Protein AF-A0A2M7KM13-F1 (afdb_monomer)

Foldseek 3Di:
DDDDPDPCPVVVVLLVCQLVQHEDEDQDLDQAPQQADPVRHGPLCCVVNPFQKAPNDPDHDPQQPVPNPAHKDQADPPPFFKKKAFDCVLQPPWDRMFTQDPDDRNTDIARDCSSADPPKDKDAGIWMATPVRDTHHGQWMKIAQCDDPVHSGIYIHHGNCNCVRGPVVSRVVRSVVSSCVSVDPPD

Mean predicted aligned error: 5.36 Å

Solvent-accessible surface area (backbone atoms only — not comparable to full-atom values): 10522 Å² total; per-residue (Å²): 138,89,83,80,92,48,92,66,47,68,60,52,50,50,43,48,43,19,46,75,49,32,75,50,73,44,78,33,95,53,75,56,64,52,30,55,47,100,85,68,47,84,62,56,43,34,57,72,67,50,46,36,52,32,62,73,54,96,58,84,67,85,73,59,51,92,84,60,79,51,64,35,40,78,58,72,65,87,92,61,58,46,34,34,46,34,43,41,87,68,30,52,83,33,62,54,59,36,64,57,73,92,66,81,87,52,49,42,45,20,31,41,67,80,62,52,56,92,74,36,49,73,46,76,41,21,37,34,25,34,87,88,64,52,62,49,31,17,45,22,32,37,38,37,25,67,68,39,74,34,37,50,11,29,38,37,47,36,35,46,58,48,35,71,57,42,38,52,67,39,33,50,51,22,50,51,53,41,49,53,70,71,69,53,79,85,125

Radius of gyration: 16.35 Å; Cα contacts (8 Å, |Δi|>4): 358; chains: 1; bounding box: 46×40×36 Å

Sequence (187 aa):
VRSLKADGDVERALVRYLGEGGLLMTIPFQPYPFYYDETGQPNLAAGRLGFPIAGSGAGQRDDLPEGANVRGWEQPPAGAELTFHVDTQALPGVPATAPFPAAGDQRWRPATQALVAKGDVYLPLARLTDAAGKWYGDGIAYVEHKTSAPKNGKNLYVWMRMPEVLGAEEALFALFQFAAGKVGFAR

Structure (mmCIF, N/CA/C/O backbone):
data_AF-A0A2M7KM13-F1
#
_entry.id   AF-A0A2M7KM13-F1
#
loop_
_atom_site.group_PDB
_atom_site.id
_atom_site.type_symbol
_atom_site.label_atom_id
_atom_site.label_alt_id
_atom_site.label_comp_id
_atom_site.label_asym_id
_atom_site.label_entity_id
_atom_site.label_seq_id
_atom_site.pdbx_PDB_ins_code
_atom_site.Cartn_x
_atom_site.Cartn_y
_atom_site.Cartn_z
_atom_site.occupancy
_atom_site.B_i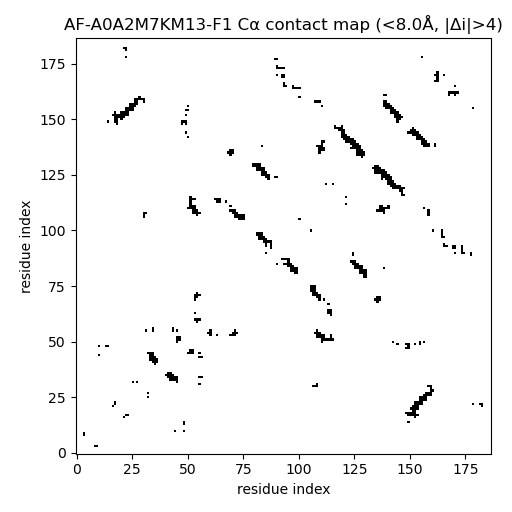so_or_equiv
_atom_site.auth_seq_id
_atom_site.auth_comp_id
_atom_site.auth_asym_id
_atom_site.auth_atom_id
_atom_site.pdbx_PDB_model_num
ATOM 1 N N . VAL A 1 1 ? 24.478 11.053 -3.957 1.00 34.19 1 VAL A N 1
ATOM 2 C CA . VAL A 1 1 ? 24.733 10.499 -5.308 1.00 34.19 1 VAL A CA 1
ATOM 3 C C . VAL A 1 1 ? 23.563 10.895 -6.191 1.00 34.19 1 VAL A C 1
ATOM 5 O O . VAL A 1 1 ? 22.458 10.451 -5.923 1.00 34.19 1 VAL A O 1
ATOM 8 N N . ARG A 1 2 ? 23.767 11.804 -7.153 1.00 35.16 2 ARG A N 1
ATOM 9 C CA . ARG A 1 2 ? 22.753 12.181 -8.151 1.00 35.16 2 ARG A CA 1
ATOM 10 C C . ARG A 1 2 ? 23.125 11.420 -9.418 1.00 35.16 2 ARG A C 1
ATOM 12 O O . ARG A 1 2 ? 24.172 11.700 -9.990 1.00 35.16 2 ARG A O 1
ATOM 19 N N . SER A 1 3 ? 22.351 10.414 -9.800 1.00 46.34 3 SER A N 1
ATOM 20 C CA . SER A 1 3 ? 22.574 9.699 -11.056 1.00 46.34 3 SER A CA 1
ATOM 21 C C . SER A 1 3 ? 21.267 9.661 -11.829 1.00 46.34 3 SER A C 1
ATOM 23 O O . SER A 1 3 ? 20.474 8.747 -11.644 1.00 46.34 3 SER A O 1
ATOM 25 N N . LEU A 1 4 ? 21.064 10.687 -12.653 1.00 65.12 4 LEU A N 1
ATOM 26 C CA . LEU A 1 4 ? 20.201 10.621 -13.824 1.00 65.12 4 LEU A CA 1
ATOM 27 C C . LEU A 1 4 ? 21.162 10.645 -15.014 1.00 65.12 4 LEU A C 1
ATOM 29 O O . LEU A 1 4 ? 21.826 11.650 -15.261 1.00 65.12 4 LEU A O 1
ATOM 33 N N . LYS A 1 5 ? 21.349 9.496 -15.659 1.00 74.94 5 LYS A N 1
ATOM 34 C CA . LYS A 1 5 ? 22.145 9.356 -16.884 1.00 74.94 5 LYS A CA 1
ATOM 35 C C . LYS A 1 5 ? 21.332 9.759 -18.114 1.00 74.94 5 LYS A C 1
ATOM 37 O O . LYS A 1 5 ? 21.923 10.198 -19.094 1.00 74.94 5 LYS A O 1
ATOM 42 N N . ALA A 1 6 ? 20.012 9.576 -18.064 1.00 81.06 6 ALA A N 1
ATOM 43 C CA . ALA A 1 6 ? 19.049 9.974 -19.088 1.00 81.06 6 ALA A CA 1
ATOM 44 C C . ALA A 1 6 ? 17.624 9.908 -18.522 1.00 81.06 6 ALA A C 1
ATOM 46 O O . ALA A 1 6 ? 17.374 9.135 -17.596 1.00 81.06 6 ALA A O 1
ATOM 47 N N . ASP A 1 7 ? 16.684 10.619 -19.138 1.00 79.19 7 ASP A N 1
ATOM 48 C CA . ASP A 1 7 ? 15.271 10.599 -18.752 1.00 79.19 7 ASP A CA 1
ATOM 49 C C . ASP A 1 7 ? 14.725 9.160 -18.649 1.00 79.19 7 ASP A C 1
ATOM 51 O O . ASP A 1 7 ? 15.007 8.275 -19.477 1.00 79.19 7 ASP A O 1
ATOM 55 N N . GLY A 1 8 ? 13.972 8.902 -17.577 1.00 79.81 8 GLY A N 1
ATOM 56 C CA . GLY A 1 8 ? 13.360 7.603 -17.278 1.00 79.81 8 GLY A CA 1
ATOM 57 C C . GLY A 1 8 ? 14.331 6.480 -16.882 1.00 79.81 8 GLY A C 1
ATOM 58 O O . GLY A 1 8 ? 13.929 5.316 -16.850 1.00 79.81 8 GLY A O 1
ATOM 59 N N . ASP A 1 9 ? 15.607 6.763 -16.605 1.00 85.81 9 ASP A N 1
ATOM 60 C CA . ASP A 1 9 ? 16.578 5.728 -16.230 1.00 85.81 9 ASP A CA 1
ATOM 61 C C . ASP A 1 9 ? 16.289 5.069 -14.876 1.00 85.81 9 ASP A C 1
ATOM 63 O O . ASP A 1 9 ? 16.458 3.855 -14.756 1.00 85.81 9 ASP A O 1
ATOM 67 N N . VAL A 1 10 ? 15.787 5.826 -13.898 1.00 87.88 10 VAL A N 1
ATOM 68 C CA . VAL A 1 10 ? 15.340 5.309 -12.598 1.00 87.88 10 VAL A CA 1
ATOM 69 C C . VAL A 1 10 ? 14.210 4.302 -12.783 1.00 87.88 10 VAL A C 1
ATOM 71 O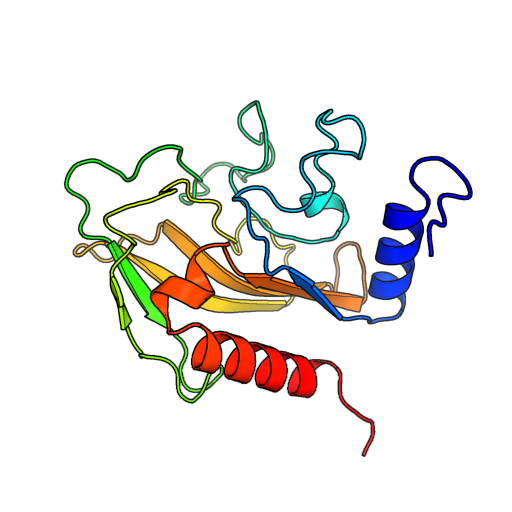 O . VAL A 1 10 ? 14.279 3.199 -12.246 1.00 87.88 10 VAL A O 1
ATOM 74 N N . GLU A 1 11 ? 13.197 4.639 -13.583 1.00 88.06 11 GLU A N 1
ATOM 75 C CA . GLU A 1 11 ? 12.080 3.731 -13.848 1.00 88.06 11 GLU A CA 1
ATOM 76 C C . GLU A 1 11 ? 12.568 2.451 -14.537 1.00 88.06 11 GLU A C 1
ATOM 78 O O . GLU A 1 11 ? 12.258 1.352 -14.077 1.00 88.06 11 GLU A O 1
ATOM 83 N N . ARG A 1 12 ? 13.413 2.567 -15.572 1.00 90.06 12 ARG A N 1
ATOM 84 C CA . ARG A 1 12 ? 14.011 1.398 -16.244 1.00 90.06 12 ARG A CA 1
ATOM 85 C C . ARG A 1 12 ? 14.826 0.529 -15.285 1.00 90.06 12 ARG A C 1
ATOM 87 O O . ARG A 1 12 ? 14.751 -0.697 -15.363 1.00 90.06 12 ARG A O 1
ATOM 94 N N . ALA A 1 13 ? 15.598 1.141 -14.389 1.00 93.19 13 ALA A N 1
ATOM 95 C CA . ALA A 1 13 ? 16.385 0.421 -13.394 1.00 93.19 13 ALA A CA 1
ATOM 96 C C . ALA A 1 13 ? 15.490 -0.333 -12.400 1.00 93.19 13 ALA A C 1
ATOM 98 O O . ALA A 1 13 ? 15.755 -1.498 -12.111 1.00 93.19 13 ALA A O 1
ATOM 99 N N . LEU A 1 14 ? 14.406 0.292 -11.930 1.00 94.44 14 LEU A N 1
ATOM 100 C CA . LEU A 1 14 ? 13.435 -0.345 -11.039 1.00 94.44 14 LEU A CA 1
ATOM 101 C C . LEU A 1 14 ? 12.685 -1.489 -11.730 1.00 94.44 14 LEU A C 1
ATOM 103 O O . LEU A 1 14 ? 12.566 -2.565 -11.151 1.00 94.44 14 LEU A O 1
ATOM 107 N N . VAL A 1 15 ? 12.241 -1.302 -12.978 1.00 92.94 15 VAL A N 1
ATOM 108 C CA . VAL A 1 15 ? 11.601 -2.367 -13.770 1.00 92.94 15 VAL A CA 1
ATOM 109 C C . VAL A 1 15 ? 12.548 -3.553 -13.947 1.00 92.94 15 VAL A C 1
ATOM 111 O O . VAL A 1 15 ? 12.128 -4.697 -13.783 1.00 92.94 15 VAL A O 1
ATOM 114 N N . ARG A 1 16 ? 13.835 -3.304 -14.224 1.00 94.44 16 ARG A N 1
ATOM 115 C CA . ARG A 1 16 ? 14.844 -4.366 -14.310 1.00 94.44 16 ARG A CA 1
ATOM 116 C C . ARG A 1 16 ? 15.045 -5.077 -12.970 1.00 94.44 16 ARG A C 1
ATOM 118 O O . ARG A 1 16 ? 15.015 -6.301 -12.941 1.00 94.44 16 ARG A O 1
ATOM 125 N N . TYR A 1 17 ? 15.215 -4.329 -11.880 1.00 96.44 17 TYR A N 1
ATOM 126 C CA . TYR A 1 17 ? 15.359 -4.885 -10.531 1.00 96.44 17 TYR A CA 1
ATOM 127 C C . TYR A 1 17 ? 14.173 -5.789 -10.157 1.00 96.44 17 TYR A C 1
ATOM 129 O O . TYR A 1 17 ? 14.363 -6.894 -9.654 1.00 96.44 17 TYR A O 1
ATOM 137 N N . LEU A 1 18 ? 12.948 -5.358 -10.469 1.00 96.06 18 LEU A N 1
ATOM 138 C CA . LEU A 1 18 ? 11.739 -6.159 -10.279 1.00 96.06 18 LEU A CA 1
ATOM 139 C C . LEU A 1 18 ? 11.728 -7.392 -11.198 1.00 96.06 18 LEU A C 1
ATOM 141 O O . LEU A 1 18 ? 11.446 -8.493 -10.734 1.00 96.06 18 LEU A O 1
ATOM 145 N N . GLY A 1 19 ? 12.113 -7.238 -12.468 1.00 94.06 19 GLY A N 1
ATOM 146 C CA . GLY A 1 19 ? 12.237 -8.335 -13.435 1.00 94.06 19 GLY A CA 1
ATOM 147 C C . GLY A 1 19 ? 13.205 -9.448 -13.007 1.00 94.06 19 GLY A C 1
ATOM 148 O O . GLY A 1 19 ? 12.979 -10.625 -13.296 1.00 94.06 19 GLY A O 1
ATOM 149 N N . GLU A 1 20 ? 14.257 -9.081 -12.272 1.00 94.94 20 GLU A N 1
ATOM 150 C CA . GLU A 1 20 ? 15.246 -9.992 -11.675 1.00 94.94 20 GLU A CA 1
ATOM 151 C C . GLU A 1 20 ? 14.760 -10.622 -10.348 1.00 94.94 20 GLU A C 1
ATOM 153 O O . GLU A 1 20 ? 15.489 -11.372 -9.703 1.00 94.94 20 GLU A O 1
ATOM 158 N N . GLY A 1 21 ? 13.508 -10.373 -9.949 1.00 95.12 21 GLY A N 1
ATOM 159 C CA . GLY A 1 21 ? 12.885 -10.961 -8.763 1.00 95.12 21 GLY A CA 1
ATOM 160 C C . GLY A 1 21 ? 12.931 -10.084 -7.512 1.00 95.12 21 GLY A C 1
ATOM 161 O O . GLY A 1 21 ? 12.535 -10.556 -6.438 1.00 95.12 21 GLY A O 1
ATOM 162 N N . GLY A 1 22 ? 13.386 -8.835 -7.641 1.00 96.69 22 GLY A N 1
ATOM 163 C CA . GLY A 1 22 ? 13.503 -7.874 -6.551 1.00 96.69 22 GLY A CA 1
ATOM 164 C C . GLY A 1 22 ? 12.174 -7.534 -5.871 1.00 96.69 22 GLY A C 1
ATOM 165 O O . GLY A 1 22 ? 11.090 -7.717 -6.431 1.00 96.69 22 GLY A O 1
ATOM 166 N N . LEU A 1 23 ? 12.277 -7.021 -4.643 1.00 97.56 23 LEU A N 1
ATOM 167 C CA . LEU A 1 23 ? 11.158 -6.486 -3.868 1.00 97.56 23 LEU A CA 1
ATOM 168 C C . LEU A 1 23 ? 11.285 -4.969 -3.755 1.00 97.56 23 LEU A C 1
ATOM 170 O O . LEU A 1 23 ? 12.293 -4.472 -3.249 1.00 97.56 23 LEU A O 1
ATOM 174 N N . LEU A 1 24 ? 10.262 -4.243 -4.207 1.00 97.12 24 LEU A N 1
ATOM 175 C CA . LEU A 1 24 ? 10.144 -2.798 -4.040 1.00 97.12 24 LEU A CA 1
ATOM 176 C C . LEU A 1 24 ? 9.068 -2.474 -3.000 1.00 97.12 24 LEU A C 1
ATOM 178 O O . LEU A 1 24 ? 7.894 -2.799 -3.174 1.00 97.12 24 LEU A O 1
ATOM 182 N N . MET A 1 25 ? 9.470 -1.812 -1.919 1.00 96.75 25 MET A N 1
ATOM 183 C CA . MET A 1 25 ? 8.563 -1.357 -0.869 1.00 96.75 25 MET A CA 1
ATOM 184 C C . MET A 1 25 ? 8.325 0.149 -0.988 1.00 96.75 25 MET A C 1
ATOM 186 O O . MET A 1 25 ? 9.270 0.909 -1.192 1.00 96.75 25 MET A O 1
ATOM 190 N N . THR A 1 26 ? 7.077 0.588 -0.822 1.00 94.75 26 THR A N 1
ATOM 191 C CA . THR A 1 26 ? 6.723 2.014 -0.797 1.00 94.75 26 THR A CA 1
ATOM 192 C C . THR A 1 26 ? 6.136 2.382 0.545 1.00 94.75 26 THR A C 1
ATOM 194 O O . THR A 1 26 ? 5.042 1.929 0.867 1.00 94.75 26 THR A O 1
ATOM 197 N N . ILE A 1 27 ? 6.827 3.253 1.273 1.00 93.62 27 ILE A N 1
ATOM 198 C CA . ILE A 1 27 ? 6.329 3.896 2.491 1.00 93.62 27 ILE A CA 1
ATOM 199 C C . ILE A 1 27 ? 6.408 5.404 2.236 1.00 93.62 27 ILE A C 1
ATOM 201 O O . ILE A 1 27 ? 7.412 6.040 2.562 1.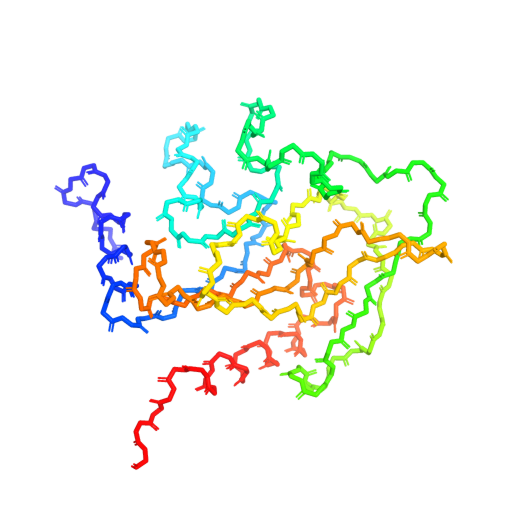00 93.62 27 ILE A O 1
ATOM 205 N N . PRO A 1 28 ? 5.438 5.971 1.504 1.00 86.81 28 PRO A N 1
ATOM 206 C CA . PRO A 1 28 ? 5.516 7.349 1.069 1.00 86.81 28 PRO A CA 1
ATOM 207 C C . PRO A 1 28 ? 5.117 8.293 2.206 1.00 86.81 28 PRO A C 1
ATOM 209 O O . PRO A 1 28 ? 4.272 7.969 3.031 1.00 86.81 28 PRO A O 1
ATOM 212 N N . PHE A 1 29 ? 5.683 9.497 2.209 1.00 82.62 29 PHE A N 1
ATOM 213 C CA . PHE A 1 29 ? 5.252 10.575 3.108 1.00 82.62 29 PHE A CA 1
ATOM 214 C C . PHE A 1 29 ? 3.994 11.306 2.596 1.00 82.62 29 PHE A C 1
ATOM 216 O O . PHE A 1 29 ? 3.292 11.965 3.354 1.00 82.62 29 PHE A O 1
ATOM 223 N N . GLN A 1 30 ? 3.706 11.194 1.298 1.00 86.00 30 GLN A N 1
ATOM 224 C CA . GLN A 1 30 ? 2.580 11.840 0.620 1.00 86.00 30 GLN A CA 1
ATOM 225 C C . GLN A 1 30 ? 1.671 10.796 -0.049 1.00 86.00 30 GLN A C 1
ATOM 227 O O . GLN A 1 30 ? 2.116 9.676 -0.308 1.00 86.00 30 GLN A O 1
ATOM 232 N N . PRO A 1 31 ? 0.406 11.129 -0.372 1.00 78.81 31 PRO A N 1
ATOM 233 C CA . PRO A 1 31 ? -0.591 10.103 -0.696 1.00 78.81 31 PRO A CA 1
ATOM 234 C C . PRO A 1 31 ? -0.363 9.405 -2.034 1.00 78.81 31 PRO A C 1
ATOM 236 O O . PRO A 1 31 ? -0.910 8.330 -2.263 1.00 78.81 31 PRO A O 1
ATOM 239 N N . TYR A 1 32 ? 0.435 10.000 -2.915 1.00 82.81 32 TYR A N 1
ATOM 240 C CA . TYR A 1 32 ? 0.613 9.548 -4.285 1.00 82.81 32 TYR A CA 1
ATOM 241 C C . TYR A 1 32 ? 2.058 9.092 -4.546 1.00 82.81 32 TYR A C 1
ATOM 243 O O . TYR A 1 32 ? 2.864 9.874 -5.062 1.00 82.81 32 TYR A O 1
ATOM 251 N N . PRO A 1 33 ? 2.426 7.842 -4.211 1.00 85.19 33 PRO A N 1
ATOM 252 C CA . PRO A 1 33 ? 3.747 7.330 -4.556 1.00 85.19 33 PRO A CA 1
ATOM 253 C C . PRO A 1 33 ? 3.924 7.308 -6.080 1.00 85.19 33 PRO A C 1
ATOM 255 O O . PRO A 1 33 ? 3.028 6.885 -6.811 1.00 85.19 33 PRO A O 1
ATOM 258 N N . PHE A 1 34 ? 5.089 7.758 -6.552 1.00 87.44 34 PHE A N 1
ATOM 259 C CA . PHE A 1 34 ? 5.470 7.774 -7.973 1.00 87.44 34 PHE A CA 1
ATOM 260 C C . PHE A 1 34 ? 4.536 8.563 -8.907 1.00 87.44 34 PHE A C 1
ATOM 262 O O . PHE A 1 34 ? 4.446 8.265 -10.101 1.00 87.44 34 PHE A O 1
ATOM 269 N N . TYR A 1 35 ? 3.818 9.554 -8.378 1.00 84.06 35 TYR A N 1
ATOM 270 C CA . TYR A 1 35 ? 2.916 10.367 -9.189 1.00 84.06 35 TYR A CA 1
ATOM 271 C C . TYR A 1 35 ? 3.613 11.534 -9.868 1.00 84.06 35 TYR A C 1
ATOM 273 O O . TYR A 1 35 ? 3.314 11.776 -11.028 1.00 84.06 35 TYR A O 1
ATOM 281 N N . TYR A 1 36 ? 4.530 12.217 -9.184 1.00 81.94 36 TYR A N 1
ATOM 282 C CA . TYR A 1 36 ? 5.258 13.362 -9.730 1.00 81.94 36 TYR A CA 1
ATOM 283 C C . TYR A 1 36 ? 6.682 12.975 -10.134 1.00 81.94 36 TYR A C 1
ATOM 285 O O . TYR A 1 36 ? 7.316 12.161 -9.456 1.00 81.94 36 TYR A O 1
ATOM 293 N N . ASP A 1 37 ? 7.173 13.564 -11.221 1.00 82.56 37 ASP A N 1
ATOM 294 C CA . ASP A 1 37 ? 8.597 13.604 -11.545 1.00 82.56 37 ASP A CA 1
ATOM 295 C C . ASP A 1 37 ? 9.332 14.695 -10.740 1.00 82.56 37 ASP A C 1
ATOM 297 O O . ASP A 1 37 ? 8.753 15.383 -9.893 1.00 82.56 37 ASP A O 1
ATOM 301 N N . GLU A 1 38 ? 10.630 14.858 -10.985 1.00 80.44 38 GLU A N 1
ATOM 302 C CA . GLU A 1 38 ? 11.467 15.849 -10.310 1.00 80.44 38 GLU A CA 1
ATOM 303 C C . GLU A 1 38 ? 11.105 17.308 -10.627 1.00 80.44 38 GLU A C 1
ATOM 305 O O . GLU A 1 38 ? 11.521 18.209 -9.897 1.00 80.44 38 GLU A O 1
ATOM 310 N N . THR A 1 39 ? 10.339 17.549 -11.693 1.00 82.75 39 THR A N 1
ATOM 311 C CA . THR A 1 39 ? 9.831 18.872 -12.083 1.00 82.75 39 THR A CA 1
ATOM 312 C C . THR A 1 39 ? 8.440 19.155 -11.510 1.00 82.75 39 THR A C 1
ATOM 314 O O . THR A 1 39 ? 7.903 20.250 -11.689 1.00 82.75 39 THR A O 1
ATOM 317 N N . GLY A 1 40 ? 7.859 18.190 -10.788 1.00 79.75 40 GLY A N 1
ATOM 318 C CA . GLY A 1 40 ? 6.509 18.275 -10.244 1.00 79.75 40 GLY A CA 1
ATOM 319 C C . GLY A 1 40 ? 5.417 17.972 -11.271 1.00 79.75 40 GLY A C 1
ATOM 320 O O . GLY A 1 40 ? 4.246 18.228 -10.988 1.00 79.75 40 GLY A O 1
ATOM 321 N N . GLN A 1 41 ? 5.762 17.434 -12.446 1.00 81.50 41 GLN A N 1
ATOM 322 C CA . GLN A 1 41 ? 4.782 17.032 -13.454 1.00 81.50 41 GLN A CA 1
ATOM 323 C C . GLN A 1 41 ? 4.279 15.604 -13.199 1.00 81.50 41 GLN A C 1
ATOM 325 O O . GLN A 1 41 ? 5.026 14.766 -12.687 1.00 81.50 41 GLN A O 1
ATOM 330 N N . PRO A 1 42 ? 3.015 15.287 -13.531 1.00 80.44 42 PRO A N 1
ATOM 331 C CA . PRO A 1 42 ? 2.493 13.931 -13.390 1.00 80.44 42 PRO A CA 1
ATOM 332 C C . PRO A 1 42 ? 3.209 12.919 -14.306 1.00 80.44 42 PRO A C 1
ATOM 334 O O . PRO A 1 42 ? 3.221 13.079 -15.521 1.00 80.44 42 PRO A O 1
ATOM 337 N N . ASN A 1 43 ? 3.728 11.832 -13.730 1.00 80.06 43 ASN A N 1
ATOM 338 C CA . ASN A 1 43 ? 4.367 10.704 -14.424 1.00 80.06 43 ASN A CA 1
ATOM 339 C C . ASN A 1 43 ? 3.602 9.369 -14.248 1.00 80.06 43 ASN A C 1
ATOM 341 O O . ASN A 1 43 ? 3.708 8.467 -15.080 1.00 80.06 43 ASN A O 1
ATOM 345 N N . LEU A 1 44 ? 2.791 9.226 -13.189 1.00 80.94 44 LEU A N 1
ATOM 346 C CA . LEU A 1 44 ? 1.908 8.061 -12.968 1.00 80.94 44 LEU A CA 1
ATOM 347 C C . LEU A 1 44 ? 2.632 6.692 -13.008 1.00 80.94 44 LEU A C 1
ATOM 349 O O . LEU A 1 44 ? 2.087 5.701 -13.496 1.00 80.94 44 LEU A O 1
ATOM 353 N N . ALA A 1 45 ? 3.866 6.606 -12.504 1.00 87.12 45 ALA A N 1
ATOM 354 C CA . ALA A 1 45 ? 4.703 5.415 -12.679 1.00 87.12 45 ALA A CA 1
ATOM 355 C C . ALA A 1 45 ? 4.304 4.222 -11.789 1.00 87.12 45 ALA A C 1
ATOM 357 O O . ALA A 1 45 ? 4.726 3.098 -12.048 1.00 87.12 45 ALA A O 1
ATOM 358 N N . ALA A 1 46 ? 3.456 4.424 -10.773 1.00 89.56 46 ALA A N 1
ATOM 359 C CA . ALA A 1 46 ? 3.068 3.380 -9.821 1.00 89.56 46 ALA A CA 1
ATOM 360 C C . ALA A 1 46 ? 2.542 2.099 -10.500 1.00 89.56 46 ALA A C 1
ATOM 362 O O . ALA A 1 46 ? 3.010 1.006 -10.184 1.00 89.56 46 ALA A O 1
ATOM 363 N N . GLY A 1 47 ? 1.630 2.229 -11.471 1.00 88.31 47 GLY A N 1
ATOM 364 C CA . GLY A 1 47 ? 1.086 1.080 -12.204 1.00 88.31 47 GLY A CA 1
ATOM 365 C C . GLY A 1 47 ? 2.134 0.370 -13.066 1.00 88.31 47 GLY A C 1
ATOM 366 O O . GLY A 1 47 ? 2.185 -0.856 -13.084 1.00 88.31 47 GLY A O 1
ATOM 367 N N . ARG A 1 48 ? 3.034 1.128 -13.710 1.00 88.25 48 ARG A N 1
ATOM 368 C CA . ARG A 1 48 ? 4.145 0.572 -14.509 1.00 88.25 48 ARG A CA 1
ATOM 369 C C . ARG A 1 48 ? 5.168 -0.176 -13.649 1.00 88.25 48 ARG A C 1
ATOM 371 O O . ARG A 1 48 ? 5.823 -1.095 -14.130 1.00 88.25 48 ARG A O 1
ATOM 378 N N . LEU A 1 49 ? 5.260 0.183 -12.369 1.00 92.62 49 LEU A N 1
ATOM 379 C CA . LEU A 1 49 ? 6.082 -0.483 -11.359 1.00 92.62 49 LEU A CA 1
ATOM 380 C C . LEU A 1 49 ? 5.352 -1.622 -10.622 1.00 92.62 49 LEU A C 1
ATOM 382 O O . LEU A 1 49 ? 5.914 -2.171 -9.676 1.00 92.62 49 LEU A O 1
ATOM 386 N N . GLY A 1 50 ? 4.129 -1.980 -11.031 1.00 92.75 50 GLY A N 1
ATOM 387 C CA . GLY A 1 50 ? 3.377 -3.112 -10.478 1.00 92.75 50 GLY A CA 1
ATOM 388 C C . GLY A 1 50 ? 2.492 -2.795 -9.267 1.00 92.75 50 GLY A C 1
ATOM 389 O O . GLY A 1 50 ? 1.849 -3.689 -8.725 1.00 92.75 50 GLY A O 1
ATOM 390 N N . PHE A 1 51 ? 2.395 -1.536 -8.826 1.00 94.00 51 PHE A N 1
ATOM 391 C CA . PHE A 1 51 ? 1.558 -1.193 -7.673 1.00 94.00 51 PHE A CA 1
ATOM 392 C C . PHE A 1 51 ? 0.061 -1.131 -8.038 1.00 94.00 51 PHE A C 1
ATOM 394 O O . PHE A 1 51 ? -0.335 -0.310 -8.874 1.00 94.00 51 PHE A O 1
ATOM 401 N N . PRO A 1 52 ? -0.813 -1.908 -7.367 1.00 92.38 52 PRO A N 1
ATOM 402 C CA . PRO A 1 52 ? -2.240 -1.966 -7.682 1.00 92.38 52 PRO A CA 1
ATOM 403 C C . PRO A 1 52 ? -3.039 -0.875 -6.946 1.00 92.38 52 PRO A C 1
ATOM 405 O O . PRO A 1 52 ? -3.997 -1.173 -6.236 1.00 92.38 52 PRO A O 1
ATOM 408 N N . ILE A 1 53 ? -2.620 0.389 -7.066 1.00 91.06 53 ILE A N 1
ATOM 409 C CA . ILE A 1 53 ? -3.173 1.520 -6.299 1.00 91.06 53 ILE A CA 1
ATOM 410 C C . ILE A 1 53 ? -4.347 2.168 -7.042 1.00 91.06 53 ILE A C 1
ATOM 412 O O . ILE A 1 53 ? -4.173 2.750 -8.115 1.00 91.06 53 ILE A O 1
ATOM 416 N N . ALA A 1 54 ? -5.539 2.150 -6.454 1.00 86.44 54 ALA A N 1
ATOM 417 C CA . ALA A 1 54 ? -6.679 2.895 -6.968 1.00 86.44 54 ALA A CA 1
ATOM 418 C C . ALA A 1 54 ? -6.586 4.387 -6.589 1.00 86.44 54 ALA A C 1
ATOM 420 O O . ALA A 1 54 ? -6.180 4.762 -5.488 1.00 86.44 54 ALA A O 1
ATOM 421 N N . GLY A 1 55 ? -6.996 5.262 -7.511 1.00 72.06 55 GLY A N 1
ATOM 422 C CA . GLY A 1 55 ? -7.013 6.715 -7.299 1.00 72.06 55 GLY A CA 1
ATOM 423 C C . GLY A 1 55 ? -5.674 7.434 -7.516 1.00 72.06 55 GLY A C 1
ATOM 424 O O . GLY A 1 55 ? -5.586 8.631 -7.254 1.00 72.06 55 GLY A O 1
ATOM 425 N N . SER A 1 56 ? -4.623 6.759 -7.993 1.00 58.47 56 SER A N 1
ATOM 426 C CA . SER A 1 56 ? -3.384 7.418 -8.429 1.00 58.47 56 SER A CA 1
ATOM 427 C C . SER A 1 56 ? -3.562 8.027 -9.833 1.00 58.47 56 SER A C 1
ATOM 429 O O . SER A 1 56 ? -3.248 7.375 -10.825 1.00 58.47 56 SER A O 1
ATOM 431 N N . GLY A 1 57 ? -4.123 9.236 -9.941 1.00 50.59 57 GLY A N 1
ATOM 432 C CA . GLY A 1 57 ? -4.421 9.868 -11.238 1.00 50.59 57 GLY A CA 1
ATOM 433 C C . GLY A 1 57 ? -5.250 11.148 -11.114 1.00 50.59 57 GLY A C 1
ATOM 434 O O . GLY A 1 57 ? -6.291 11.122 -10.463 1.00 50.59 57 GLY A O 1
ATOM 435 N N . ALA A 1 58 ? -4.825 12.256 -11.734 1.00 33.16 58 ALA A N 1
ATOM 436 C CA . ALA A 1 58 ? -5.741 13.336 -12.105 1.00 33.16 58 ALA A CA 1
ATOM 437 C C . ALA A 1 58 ? -6.527 12.862 -13.333 1.00 33.16 58 ALA A C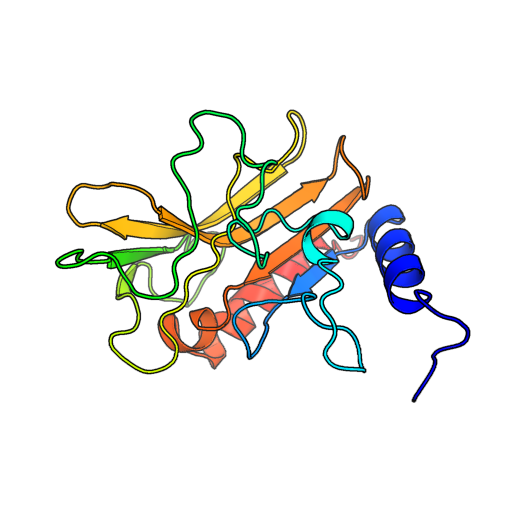 1
ATOM 439 O O . ALA A 1 58 ? -5.956 12.670 -14.402 1.00 33.16 58 ALA A O 1
ATOM 440 N N . GLY A 1 59 ? -7.819 12.617 -13.147 1.00 40.62 59 GLY A N 1
ATOM 441 C CA . GLY A 1 59 ? -8.633 11.847 -14.084 1.00 40.62 59 GLY A CA 1
ATOM 442 C C . GLY A 1 59 ? -8.842 10.447 -13.525 1.00 40.62 59 GLY A C 1
ATOM 443 O O . GLY A 1 59 ? -7.892 9.776 -13.125 1.00 40.62 59 GLY A O 1
ATOM 444 N N . GLN A 1 60 ? -10.106 10.042 -13.411 1.00 42.19 60 GLN A N 1
ATOM 445 C CA . GLN A 1 60 ? -10.466 8.689 -13.009 1.00 42.19 60 GLN A CA 1
ATOM 446 C C . GLN A 1 60 ? -9.629 7.696 -13.822 1.00 42.19 60 GLN A C 1
ATOM 448 O O . GLN A 1 60 ? -9.552 7.785 -15.041 1.00 42.19 60 GLN A O 1
ATOM 453 N N . ARG A 1 61 ? -8.944 6.794 -13.125 1.00 52.66 61 ARG A N 1
ATOM 454 C CA . ARG A 1 61 ? -8.272 5.656 -13.742 1.00 52.66 61 ARG A CA 1
ATOM 455 C C . ARG A 1 61 ? -9.353 4.827 -14.462 1.00 52.66 61 ARG A C 1
ATOM 457 O O . ARG A 1 61 ? -10.164 4.196 -13.787 1.00 52.66 61 ARG A O 1
ATOM 464 N N . ASP A 1 62 ? -9.371 4.857 -15.797 1.00 50.72 62 ASP A N 1
ATOM 465 C CA . ASP A 1 62 ? -10.251 4.040 -16.665 1.00 50.72 62 ASP A CA 1
ATOM 466 C C . ASP A 1 62 ? -9.882 2.541 -16.651 1.00 50.72 62 ASP A C 1
ATOM 468 O O . ASP A 1 62 ? -10.484 1.727 -17.344 1.00 50.72 62 ASP A O 1
ATOM 472 N N . ASP A 1 63 ? -8.867 2.157 -15.878 1.00 55.00 63 ASP A N 1
ATOM 473 C CA . ASP A 1 63 ? -8.335 0.796 -15.806 1.00 55.00 63 ASP A CA 1
ATOM 474 C C . ASP A 1 63 ? -8.788 0.018 -14.565 1.00 55.00 63 ASP A C 1
ATOM 476 O O . ASP A 1 63 ? -8.406 -1.142 -14.397 1.00 55.00 63 ASP A O 1
ATOM 480 N N . LEU A 1 64 ? -9.616 0.617 -13.703 1.00 63.03 64 LEU A N 1
ATOM 481 C CA . LEU A 1 64 ? -10.401 -0.181 -12.775 1.00 63.03 64 LEU A CA 1
ATOM 482 C C . LEU A 1 64 ? -11.420 -0.970 -13.605 1.00 63.03 64 LEU 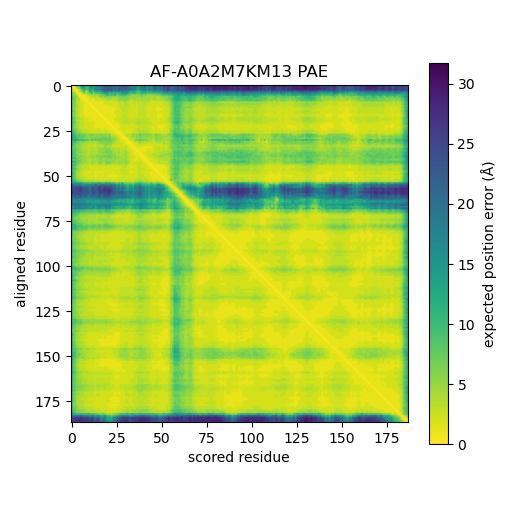A C 1
ATOM 484 O O . LEU A 1 64 ? -12.215 -0.347 -14.311 1.00 63.03 64 LEU A O 1
ATOM 488 N N . PRO A 1 65 ? -11.430 -2.315 -13.525 1.00 62.06 65 PRO A N 1
ATOM 489 C CA . PRO A 1 65 ? -12.428 -3.108 -14.225 1.00 62.06 65 PRO A CA 1
ATOM 490 C C . PRO A 1 65 ? -13.838 -2.616 -13.897 1.00 62.06 65 PRO A C 1
ATOM 492 O O . PRO A 1 65 ? -14.116 -2.208 -12.763 1.00 62.06 65 PRO A O 1
ATOM 495 N N . GLU A 1 66 ? -14.734 -2.675 -14.878 1.00 56.97 66 GLU A N 1
ATOM 496 C CA . GLU A 1 66 ? -16.143 -2.354 -14.669 1.00 56.97 66 GLU A CA 1
ATOM 497 C C . GLU A 1 66 ? -16.690 -3.171 -13.481 1.00 56.97 66 GLU A C 1
ATOM 499 O O . GLU A 1 66 ? -16.530 -4.390 -13.417 1.00 56.97 66 GLU A O 1
ATOM 504 N N . GLY A 1 67 ? -17.265 -2.485 -12.485 1.00 55.88 67 GLY A N 1
ATOM 505 C CA . GLY A 1 67 ? -17.737 -3.104 -11.239 1.00 55.88 67 GLY A CA 1
ATOM 506 C C . GLY A 1 67 ? -16.716 -3.183 -10.094 1.00 55.88 67 GLY A C 1
ATOM 507 O O . GLY A 1 67 ? -17.050 -3.693 -9.023 1.00 55.88 67 GLY A O 1
ATOM 508 N N . ALA A 1 68 ? -15.495 -2.659 -10.250 1.00 64.38 68 ALA A N 1
ATOM 509 C CA . ALA A 1 68 ? -14.570 -2.518 -9.127 1.00 64.38 68 ALA A CA 1
ATOM 510 C C . ALA A 1 68 ? -15.140 -1.546 -8.071 1.00 64.38 68 ALA A C 1
ATOM 512 O O . ALA A 1 68 ? -15.265 -0.339 -8.293 1.00 64.38 68 ALA A O 1
ATOM 513 N N . ASN A 1 69 ? -15.463 -2.083 -6.892 1.00 75.81 69 ASN A N 1
ATOM 514 C CA . ASN A 1 69 ? -16.099 -1.347 -5.791 1.00 75.81 69 ASN A CA 1
ATOM 515 C C . ASN A 1 69 ? -15.118 -0.548 -4.913 1.00 75.81 69 ASN A C 1
ATOM 517 O O . ASN A 1 69 ? -15.533 0.076 -3.939 1.00 75.81 69 ASN A O 1
ATOM 521 N N . VAL A 1 70 ? -13.824 -0.552 -5.246 1.00 83.50 70 VAL A N 1
ATOM 522 C CA . VAL A 1 70 ? -12.775 0.144 -4.491 1.00 83.50 70 VAL A CA 1
ATOM 523 C C . VAL A 1 70 ? -12.315 1.381 -5.250 1.00 83.50 70 VAL A C 1
ATOM 525 O O . VAL A 1 70 ? -11.872 1.291 -6.394 1.00 83.50 70 VAL A O 1
ATOM 528 N N . ARG A 1 71 ? -12.393 2.546 -4.598 1.00 84.12 71 ARG A N 1
ATOM 529 C CA . ARG A 1 71 ? -11.945 3.832 -5.142 1.00 84.12 71 ARG A CA 1
ATOM 530 C C . ARG A 1 71 ? -11.209 4.636 -4.077 1.00 84.12 71 ARG A C 1
ATOM 532 O O . ARG A 1 71 ? -11.564 4.589 -2.902 1.00 84.12 71 ARG A O 1
ATOM 539 N N . GLY A 1 72 ? -10.199 5.387 -4.507 1.00 88.25 72 GLY A N 1
ATOM 540 C CA . GLY A 1 72 ? -9.585 6.413 -3.670 1.00 88.25 72 GLY A CA 1
ATOM 541 C C . GLY A 1 72 ? -10.497 7.630 -3.502 1.00 88.25 72 GLY A C 1
ATOM 542 O O . GLY A 1 72 ? -11.413 7.838 -4.298 1.00 88.25 72 GLY A O 1
ATOM 543 N N . TRP A 1 73 ? -10.232 8.448 -2.485 1.00 91.06 73 TRP A N 1
ATOM 544 C CA . TRP A 1 73 ? -10.985 9.679 -2.222 1.00 91.06 73 TRP A CA 1
ATOM 545 C C . TRP A 1 73 ? -10.094 10.825 -1.756 1.00 91.06 73 TRP A C 1
ATOM 547 O O . TRP A 1 73 ? -8.992 10.609 -1.249 1.00 91.06 73 TRP A O 1
ATOM 557 N N . GLU A 1 74 ? -10.592 12.052 -1.909 1.00 91.06 74 GLU A N 1
ATOM 558 C CA . GLU A 1 74 ? -9.969 13.239 -1.313 1.00 91.06 74 GLU A CA 1
ATOM 559 C C . GLU A 1 74 ? -10.395 13.456 0.144 1.00 91.06 74 GLU A C 1
ATOM 561 O O . GLU A 1 74 ? -9.642 14.020 0.930 1.00 91.06 74 GLU A O 1
ATOM 566 N N . GLN A 1 75 ? -11.599 13.004 0.500 1.00 91.31 75 GLN A N 1
ATOM 567 C CA . GLN A 1 75 ? -12.195 13.112 1.831 1.00 91.31 75 GLN A CA 1
ATOM 568 C C . GLN A 1 75 ? -12.960 11.824 2.153 1.00 91.31 75 GLN A C 1
ATOM 570 O O . GLN A 1 75 ? -13.541 11.240 1.231 1.00 91.31 75 GLN A O 1
ATOM 575 N N . PRO A 1 76 ? -12.953 11.361 3.415 1.00 92.56 76 PRO A N 1
ATOM 576 C CA . PRO A 1 76 ? -13.638 10.133 3.793 1.00 92.56 76 PRO A CA 1
ATOM 577 C C . PRO A 1 76 ? -15.147 10.240 3.515 1.00 92.56 76 PRO A C 1
ATOM 579 O O . PRO A 1 76 ? -15.711 11.336 3.589 1.00 92.56 76 PRO A O 1
ATOM 582 N N . PRO A 1 77 ? -15.826 9.121 3.201 1.00 91.75 77 PRO A N 1
ATOM 583 C CA . PRO A 1 77 ? -17.272 9.121 3.026 1.00 91.75 77 PRO A CA 1
ATOM 584 C C . PRO A 1 77 ? -17.985 9.655 4.275 1.00 91.75 77 PRO A C 1
ATOM 586 O O . PRO A 1 77 ? -17.660 9.277 5.401 1.00 91.75 77 PRO A O 1
ATOM 589 N N . ALA A 1 78 ? -18.970 10.531 4.073 1.00 91.62 78 ALA A N 1
ATOM 590 C CA . ALA A 1 78 ? -19.698 11.154 5.172 1.00 91.62 78 ALA A CA 1
ATOM 591 C C . ALA A 1 78 ? -20.391 10.096 6.047 1.00 91.62 78 ALA A C 1
ATOM 593 O O . ALA A 1 78 ? -21.117 9.242 5.541 1.00 91.62 78 ALA A O 1
ATOM 594 N N . GLY A 1 79 ? -20.164 10.172 7.361 1.00 91.00 79 GLY A N 1
ATOM 595 C CA . GLY A 1 79 ? -20.770 9.267 8.341 1.00 91.00 79 GLY A CA 1
ATOM 596 C C . GLY A 1 79 ? -20.222 7.836 8.334 1.00 91.00 79 GLY A C 1
ATOM 597 O O . GLY A 1 79 ? -20.764 6.997 9.045 1.00 91.00 79 GLY A O 1
ATOM 598 N N . ALA A 1 80 ? -19.175 7.535 7.558 1.00 92.69 80 ALA A N 1
ATOM 599 C CA . ALA A 1 80 ? -18.556 6.215 7.585 1.00 92.69 80 ALA A CA 1
ATOM 600 C C . ALA A 1 80 ? -17.626 6.063 8.797 1.00 92.69 80 ALA A C 1
ATOM 602 O O . ALA A 1 80 ? -16.651 6.799 8.949 1.00 92.69 80 ALA A O 1
ATOM 603 N N . GLU A 1 81 ? -17.897 5.059 9.626 1.00 95.75 81 GLU A N 1
ATOM 604 C CA . GLU A 1 81 ? -17.001 4.624 10.698 1.00 95.75 81 GLU A CA 1
ATOM 605 C C . GLU A 1 81 ? -15.990 3.624 10.138 1.00 95.75 81 GLU A C 1
ATOM 607 O O . GLU A 1 81 ? -16.284 2.440 9.992 1.00 95.75 81 GLU A O 1
ATOM 612 N N . LEU A 1 82 ? -14.810 4.119 9.764 1.00 97.94 82 LEU A N 1
ATOM 613 C CA . LEU A 1 82 ? -13.792 3.345 9.058 1.00 97.94 82 LEU A CA 1
ATOM 614 C C . LEU A 1 82 ? -12.773 2.720 10.023 1.00 97.94 82 LEU A C 1
ATOM 616 O O . LEU A 1 82 ? -12.145 3.421 10.819 1.00 97.94 82 LEU A O 1
ATOM 620 N N . THR A 1 83 ? -12.562 1.410 9.892 1.00 98.62 83 THR A N 1
ATOM 621 C CA . THR A 1 83 ? -11.637 0.617 10.711 1.00 98.62 83 THR A CA 1
ATOM 622 C C . THR A 1 83 ? -10.706 -0.211 9.830 1.00 98.62 83 THR A C 1
ATOM 624 O O . THR A 1 83 ? -11.137 -0.886 8.894 1.00 98.62 83 THR A O 1
ATOM 627 N N . PHE A 1 84 ? -9.412 -0.164 10.133 1.00 98.69 84 PHE A N 1
ATOM 628 C CA . PHE A 1 84 ? -8.425 -1.082 9.586 1.00 98.69 84 PHE A CA 1
ATOM 629 C C . PHE A 1 84 ? -8.472 -2.414 10.328 1.00 98.69 84 PHE A C 1
ATOM 631 O O . PHE A 1 84 ? -8.467 -2.429 11.555 1.00 98.69 84 PHE A O 1
ATOM 638 N N . HIS A 1 85 ? -8.439 -3.516 9.585 1.00 98.69 85 HIS A N 1
ATOM 639 C CA . HIS A 1 85 ? -8.265 -4.879 10.078 1.00 98.69 85 HIS A CA 1
ATOM 640 C C . HIS A 1 85 ? -6.936 -5.424 9.558 1.00 98.69 85 HIS A C 1
ATOM 642 O O . HIS A 1 85 ? -6.739 -5.532 8.344 1.00 98.69 85 HIS A O 1
ATOM 648 N N . VAL A 1 86 ? -6.021 -5.732 10.473 1.00 98.81 86 VAL A N 1
ATOM 649 C CA . VAL A 1 86 ? -4.625 -6.060 10.171 1.00 98.81 86 VAL A CA 1
ATOM 650 C C . VAL A 1 86 ? -4.382 -7.556 10.333 1.00 98.81 86 VAL A C 1
ATOM 652 O O . VAL A 1 86 ? -4.812 -8.164 11.313 1.00 98.81 86 VAL A O 1
ATOM 655 N N . ASP A 1 87 ? -3.669 -8.150 9.380 1.00 98.56 87 ASP A N 1
ATOM 656 C CA . ASP A 1 87 ? -3.174 -9.520 9.491 1.00 98.56 87 ASP A CA 1
ATOM 657 C C . ASP A 1 87 ? -1.967 -9.555 10.438 1.00 98.56 87 ASP A C 1
ATOM 659 O O . ASP A 1 87 ? -0.819 -9.369 10.029 1.00 98.56 87 ASP A O 1
ATOM 663 N N . THR A 1 88 ? -2.225 -9.789 11.725 1.00 98.12 88 THR A N 1
ATOM 664 C CA . THR A 1 88 ? -1.180 -9.829 12.758 1.00 98.12 88 THR A CA 1
ATOM 665 C C . THR A 1 88 ? -0.339 -11.103 12.736 1.00 98.12 88 THR A C 1
ATOM 667 O O . THR A 1 88 ? 0.693 -11.163 13.403 1.00 98.12 88 THR A O 1
ATOM 670 N N . GLN A 1 89 ? -0.735 -12.121 11.961 1.00 97.50 89 GLN A N 1
ATOM 671 C CA . GLN A 1 89 ? 0.127 -13.276 11.711 1.00 97.50 89 GLN A CA 1
ATOM 672 C C . GLN A 1 89 ? 1.242 -12.901 10.734 1.00 97.50 89 GLN A C 1
ATOM 674 O O . GLN A 1 89 ? 2.388 -13.309 10.918 1.00 97.50 89 GLN A O 1
ATOM 679 N N . ALA A 1 90 ? 0.914 -12.107 9.711 1.00 97.38 90 ALA A N 1
ATOM 680 C CA . ALA A 1 90 ? 1.886 -11.585 8.759 1.00 97.38 90 ALA A CA 1
ATOM 681 C C . ALA A 1 90 ? 2.671 -10.376 9.301 1.00 97.38 90 ALA A C 1
ATOM 683 O O . ALA A 1 90 ? 3.851 -10.226 8.983 1.00 97.38 90 ALA A O 1
ATOM 684 N N . LEU A 1 91 ? 2.027 -9.529 10.110 1.00 97.81 91 LEU A N 1
ATOM 685 C CA . LEU A 1 91 ? 2.600 -8.335 10.733 1.00 97.81 91 LEU A CA 1
ATOM 686 C C . LEU A 1 91 ? 2.512 -8.457 12.266 1.00 97.81 91 LEU A C 1
ATOM 688 O O . LEU A 1 91 ? 1.575 -7.945 12.877 1.00 97.81 91 LEU A O 1
ATOM 692 N N . PRO A 1 92 ? 3.446 -9.159 12.924 1.00 96.75 92 PRO A N 1
ATOM 693 C CA . PRO A 1 92 ? 3.415 -9.293 14.375 1.00 96.75 92 PRO A CA 1
ATOM 694 C C . PRO A 1 92 ? 3.739 -7.960 15.067 1.00 96.75 92 PRO A C 1
ATOM 696 O O . PRO A 1 92 ? 4.536 -7.168 14.573 1.00 96.75 92 PRO A O 1
ATOM 699 N N . GLY A 1 93 ? 3.152 -7.732 16.245 1.00 96.19 93 GLY A N 1
ATOM 700 C CA . GLY A 1 93 ? 3.466 -6.577 17.100 1.00 96.19 93 GLY A CA 1
ATOM 701 C C . GLY A 1 93 ? 2.696 -5.287 16.793 1.00 96.19 93 GLY A C 1
ATOM 702 O O . GLY A 1 93 ? 2.748 -4.368 17.602 1.00 96.19 93 GLY A O 1
ATOM 703 N N . VAL A 1 94 ? 1.937 -5.229 15.695 1.00 98.00 94 VAL A N 1
ATOM 704 C CA . VAL A 1 94 ? 0.998 -4.128 15.405 1.00 98.00 94 VAL A CA 1
ATOM 705 C C . VAL A 1 94 ? -0.413 -4.453 15.920 1.00 98.00 94 VAL A C 1
ATOM 707 O O . VAL A 1 94 ? -0.746 -5.631 16.102 1.00 98.00 94 VAL A O 1
ATOM 710 N N . PRO A 1 95 ? -1.277 -3.448 16.168 1.00 98.25 95 PRO A N 1
ATOM 711 C CA . PRO A 1 95 ? -2.650 -3.700 16.595 1.00 98.25 95 PRO A CA 1
ATOM 712 C C . PRO A 1 95 ? -3.452 -4.445 15.517 1.00 98.25 95 PRO A C 1
ATOM 714 O O . PRO A 1 95 ? -3.341 -4.156 14.327 1.00 98.25 95 PRO A O 1
ATOM 717 N N . ALA A 1 96 ? -4.314 -5.376 15.941 1.00 98.38 96 ALA A N 1
ATOM 718 C CA . ALA A 1 96 ? -5.192 -6.126 15.034 1.00 98.38 96 ALA A CA 1
ATOM 719 C C . ALA A 1 96 ? -6.247 -5.242 14.353 1.00 98.38 96 ALA A C 1
ATOM 721 O O . ALA A 1 96 ? -6.716 -5.556 13.258 1.00 98.38 96 ALA A O 1
ATOM 722 N N . THR A 1 97 ? -6.610 -4.133 14.999 1.00 98.62 97 THR A N 1
ATOM 723 C CA . THR A 1 97 ? -7.495 -3.118 14.440 1.00 98.62 97 THR A CA 1
ATOM 724 C C . THR A 1 97 ? -7.030 -1.722 14.801 1.00 98.62 97 THR A C 1
ATOM 726 O O . THR A 1 97 ? -6.563 -1.505 15.918 1.00 98.62 97 THR A O 1
ATOM 729 N N . ALA A 1 98 ? -7.241 -0.764 13.905 1.00 98.38 98 ALA A N 1
ATOM 730 C CA . ALA A 1 98 ? -6.979 0.646 14.171 1.00 98.38 98 ALA A CA 1
ATOM 731 C C . ALA A 1 98 ? -8.009 1.533 13.453 1.00 98.38 98 ALA A C 1
ATOM 733 O O . ALA A 1 98 ? -8.438 1.187 12.350 1.00 98.38 98 ALA A O 1
ATOM 734 N N . PRO A 1 99 ? -8.430 2.665 14.038 1.00 98.19 99 PRO A N 1
ATOM 735 C CA . PRO A 1 99 ? -9.356 3.575 13.374 1.00 98.19 99 PRO A CA 1
ATOM 736 C C . PRO A 1 99 ? -8.689 4.270 12.179 1.00 98.19 99 PRO A C 1
ATOM 738 O O . PRO A 1 99 ? -7.475 4.489 12.162 1.00 98.19 99 PRO A O 1
ATOM 741 N N . PHE A 1 100 ? -9.484 4.671 11.187 1.00 97.75 100 PHE A N 1
ATOM 742 C CA . PHE A 1 100 ? -9.005 5.593 10.157 1.00 97.75 100 PHE A CA 1
ATOM 743 C C . PHE A 1 100 ? -8.654 6.961 10.784 1.00 97.75 100 PHE A C 1
ATOM 745 O O . PHE A 1 100 ? -9.382 7.420 11.669 1.00 97.75 100 PHE A O 1
ATOM 752 N N . PRO A 1 101 ? -7.575 7.647 10.351 1.00 95.81 101 PRO A N 1
ATOM 753 C CA . PRO A 1 101 ? -7.170 8.920 10.944 1.00 95.81 101 PRO A CA 1
ATOM 754 C C . PRO A 1 101 ? -8.276 9.981 10.907 1.00 95.81 101 PRO A C 1
ATOM 756 O O . PRO A 1 101 ? -8.798 10.315 9.843 1.00 95.81 101 PRO A O 1
ATOM 759 N N . ALA A 1 102 ? -8.581 10.572 12.064 1.00 93.25 102 ALA A N 1
ATOM 760 C CA . ALA A 1 102 ? -9.569 11.647 12.187 1.00 93.25 102 ALA A CA 1
ATOM 761 C C . ALA A 1 102 ? -9.025 13.035 11.785 1.00 93.25 102 ALA A C 1
ATOM 763 O O . ALA A 1 102 ? -9.797 13.983 11.665 1.00 93.25 102 ALA A O 1
ATOM 764 N N . ALA A 1 103 ? -7.708 13.165 11.590 1.00 93.12 103 ALA A N 1
ATOM 765 C CA . ALA A 1 103 ? -7.038 14.428 11.289 1.00 93.12 103 ALA A CA 1
ATOM 766 C C . ALA A 1 103 ? -5.819 14.255 10.359 1.00 93.12 103 ALA A C 1
ATOM 768 O O . ALA A 1 103 ? -5.340 13.145 10.091 1.00 93.12 103 ALA A O 1
ATOM 769 N N . GLY A 1 104 ? -5.290 15.384 9.880 1.00 93.19 104 GLY A N 1
ATOM 770 C CA . GLY A 1 104 ? -4.194 15.437 8.911 1.00 93.19 104 GLY A CA 1
ATOM 771 C C . GLY A 1 104 ? -4.665 15.131 7.487 1.00 93.19 104 GLY A C 1
ATOM 772 O O . GLY A 1 104 ? -5.809 15.392 7.130 1.00 93.19 104 GLY A O 1
ATOM 773 N N . ASP A 1 105 ? -3.783 14.570 6.662 1.00 93.62 105 ASP A N 1
ATOM 774 C CA . ASP A 1 105 ? -4.121 14.159 5.297 1.00 93.62 105 ASP A CA 1
ATOM 775 C C . ASP A 1 105 ? -4.954 12.861 5.283 1.00 93.62 105 ASP A C 1
ATOM 777 O O . ASP A 1 105 ? -4.446 11.775 5.578 1.00 93.62 105 ASP A O 1
ATOM 781 N N . GLN A 1 106 ? -6.242 12.988 4.958 1.00 94.06 106 GLN A N 1
ATOM 782 C CA . GLN A 1 106 ? -7.228 11.899 4.931 1.00 94.06 106 GLN A CA 1
ATOM 783 C C . GLN A 1 106 ? -7.468 11.331 3.524 1.00 94.06 106 GLN A C 1
ATOM 785 O O . GLN A 1 106 ? -8.403 10.551 3.310 1.00 94.06 106 GLN A O 1
ATOM 790 N N . ARG A 1 107 ? -6.634 11.708 2.547 1.00 94.19 107 ARG A N 1
ATOM 791 C CA . ARG A 1 107 ? -6.756 11.215 1.176 1.00 94.19 107 ARG A CA 1
ATOM 792 C C . ARG A 1 107 ? -6.394 9.742 1.109 1.00 94.19 107 ARG A C 1
ATOM 794 O O . ARG A 1 107 ? -5.315 9.323 1.530 1.00 94.19 107 ARG A O 1
ATOM 801 N N . TRP A 1 108 ? -7.277 8.957 0.512 1.00 93.44 108 TRP A N 1
ATOM 802 C CA . TRP A 1 108 ? -7.149 7.507 0.484 1.00 93.44 108 TRP A CA 1
ATOM 803 C C . TRP A 1 108 ? -6.752 6.985 -0.880 1.00 93.44 108 TRP A C 1
ATOM 805 O O . TRP A 1 108 ? -7.397 7.298 -1.880 1.00 93.44 108 TRP A O 1
ATOM 815 N N . ARG A 1 109 ? -5.699 6.177 -0.925 1.00 93.62 109 ARG A N 1
ATOM 816 C CA . ARG A 1 109 ? -5.187 5.553 -2.146 1.00 93.62 109 ARG A CA 1
ATOM 817 C C . ARG A 1 109 ? -5.036 4.057 -1.889 1.00 93.62 109 ARG A C 1
ATOM 819 O O . ARG A 1 109 ? -3.950 3.618 -1.550 1.00 93.62 109 ARG A O 1
ATOM 826 N N . PRO A 1 110 ? -6.124 3.279 -1.958 1.00 94.44 110 PRO A N 1
ATOM 827 C CA . PRO A 1 110 ? -6.072 1.874 -1.587 1.00 94.44 110 PRO A CA 1
ATOM 828 C C . PRO A 1 110 ? -5.285 1.070 -2.609 1.00 94.44 110 PRO A C 1
ATOM 830 O O . PRO A 1 110 ? -5.422 1.300 -3.811 1.00 94.44 110 PRO A O 1
ATOM 833 N N . ALA A 1 111 ? -4.581 0.040 -2.154 1.00 95.06 111 ALA A N 1
ATOM 834 C CA . ALA A 1 111 ? -4.319 -1.103 -3.011 1.00 95.06 111 ALA A CA 1
ATOM 835 C C . ALA A 1 111 ? -5.604 -1.931 -3.200 1.00 95.06 111 ALA A C 1
ATOM 837 O O . ALA A 1 111 ? -6.468 -1.965 -2.321 1.00 95.06 111 ALA A O 1
ATOM 838 N N . THR A 1 112 ? -5.735 -2.614 -4.338 1.00 93.81 112 THR A N 1
ATOM 839 C CA . THR A 1 112 ? -6.858 -3.530 -4.576 1.00 93.81 112 THR A CA 1
ATOM 840 C C . THR A 1 112 ? -6.478 -4.709 -5.463 1.00 93.81 112 THR A C 1
ATOM 842 O O . THR A 1 112 ? -5.819 -4.548 -6.489 1.00 93.81 112 THR A O 1
ATOM 845 N N . GLN A 1 113 ? -6.965 -5.902 -5.114 1.00 93.50 113 GLN A N 1
ATOM 846 C CA . GLN A 1 113 ? -6.806 -7.101 -5.940 1.00 93.50 113 GLN A CA 1
ATOM 847 C C . GLN A 1 113 ? -7.427 -6.950 -7.339 1.00 93.50 113 GLN A C 1
ATOM 849 O O . GLN A 1 113 ? -6.986 -7.611 -8.272 1.00 93.50 113 GLN A O 1
ATOM 854 N N . ALA A 1 114 ? -8.416 -6.066 -7.512 1.00 91.06 114 ALA A N 1
ATOM 855 C CA . ALA A 1 114 ? -9.056 -5.834 -8.809 1.00 91.06 114 ALA A CA 1
ATOM 856 C C . ALA A 1 114 ? -8.082 -5.319 -9.888 1.00 91.06 114 ALA A C 1
ATOM 858 O O . ALA A 1 114 ? -8.357 -5.469 -11.074 1.00 91.06 114 ALA A O 1
ATOM 859 N N . LEU A 1 115 ? -6.948 -4.735 -9.484 1.00 90.12 115 LEU A N 1
ATOM 860 C CA . LEU A 1 115 ? -5.890 -4.247 -10.375 1.00 90.12 115 LEU A CA 1
ATOM 861 C C . LEU A 1 115 ? -4.742 -5.255 -10.561 1.00 90.12 115 LEU A C 1
ATOM 863 O O . LEU A 1 115 ? -3.718 -4.919 -11.153 1.00 90.12 115 LEU A O 1
ATOM 867 N N . VAL A 1 116 ? -4.883 -6.474 -10.040 1.00 92.38 116 VAL A N 1
ATOM 868 C CA . VAL A 1 116 ? -3.862 -7.524 -10.109 1.00 92.38 116 VAL A CA 1
ATOM 869 C C . VAL A 1 116 ? -4.288 -8.592 -11.112 1.00 92.38 116 VAL A C 1
ATOM 871 O O . VAL A 1 116 ? -5.438 -9.031 -11.122 1.00 92.38 116 VAL A O 1
ATOM 874 N N . ALA A 1 117 ? -3.363 -9.017 -11.975 1.00 92.50 117 ALA A N 1
ATOM 875 C CA . ALA A 1 117 ? -3.670 -9.992 -13.012 1.00 92.50 117 ALA A CA 1
ATOM 876 C C . ALA A 1 117 ? -3.993 -11.372 -12.422 1.00 92.50 117 ALA A C 1
ATOM 878 O O . ALA A 1 117 ? -3.434 -11.808 -11.412 1.00 92.50 117 ALA A O 1
ATOM 879 N N . LYS A 1 118 ? -4.873 -12.110 -13.104 1.00 92.44 118 LYS A N 1
ATOM 880 C CA . LYS A 1 118 ? -5.182 -13.495 -12.744 1.00 92.44 118 LYS A CA 1
ATOM 881 C C . LYS A 1 118 ? -3.915 -14.354 -12.850 1.00 92.44 118 LYS A C 1
ATOM 883 O O . LYS A 1 118 ? -3.393 -14.542 -13.943 1.00 92.44 118 LYS A O 1
ATOM 888 N N . GLY A 1 119 ? -3.483 -14.925 -11.727 1.00 94.81 119 GLY A N 1
ATOM 889 C CA . GLY A 1 119 ? -2.277 -15.758 -11.632 1.00 94.81 119 GLY A CA 1
ATOM 890 C C . GLY A 1 119 ? -1.142 -15.108 -10.841 1.00 94.81 119 GLY A C 1
ATOM 891 O O . GLY A 1 119 ? -0.224 -15.810 -10.424 1.00 94.81 119 GLY A O 1
ATOM 892 N N . ASP A 1 120 ? -1.229 -13.805 -10.580 1.00 97.12 120 ASP A N 1
ATOM 893 C CA . ASP A 1 120 ? -0.365 -13.128 -9.618 1.00 97.12 120 ASP A CA 1
ATOM 894 C C . ASP A 1 120 ? -0.842 -13.365 -8.181 1.00 97.12 120 ASP A C 1
ATOM 896 O O . ASP A 1 120 ? -1.994 -13.732 -7.927 1.00 97.12 120 ASP A O 1
ATOM 900 N N . VAL A 1 121 ? 0.062 -13.154 -7.227 1.00 97.69 121 VAL A N 1
ATOM 901 C CA . VAL A 1 121 ? -0.245 -13.255 -5.798 1.00 97.69 121 VAL A CA 1
ATOM 902 C C . VAL A 1 121 ? -0.630 -11.876 -5.287 1.00 97.69 121 VAL A C 1
ATOM 904 O O . VAL A 1 121 ? 0.112 -10.923 -5.498 1.00 97.69 121 VAL A O 1
ATOM 907 N N . TYR A 1 122 ? -1.747 -11.789 -4.568 1.00 97.69 122 TYR A N 1
ATOM 908 C CA . TYR A 1 122 ? -2.147 -10.607 -3.811 1.00 97.69 122 TYR A CA 1
ATOM 909 C C . TYR A 1 122 ? -2.415 -11.003 -2.363 1.00 97.69 122 TYR A C 1
ATOM 911 O O . TYR A 1 122 ? -3.233 -11.888 -2.108 1.00 97.69 122 TYR A O 1
ATOM 919 N N . LEU A 1 123 ? -1.733 -10.355 -1.424 1.00 98.25 123 LEU A N 1
ATOM 920 C CA . LEU A 1 123 ? -1.939 -10.553 0.005 1.00 98.25 123 LEU A CA 1
ATOM 921 C C . LEU A 1 123 ? -2.303 -9.212 0.658 1.00 98.25 123 LEU A C 1
ATOM 923 O O . LEU A 1 123 ? -1.430 -8.349 0.792 1.00 98.25 123 LEU A O 1
ATOM 927 N N . PRO A 1 124 ? -3.566 -9.019 1.071 1.00 98.19 124 PRO A N 1
ATOM 928 C CA . PRO A 1 124 ? -3.963 -7.847 1.838 1.00 98.19 124 PRO A CA 1
ATOM 929 C C . PRO A 1 124 ? -3.488 -7.986 3.288 1.00 98.19 124 PRO A C 1
ATOM 931 O O . PRO A 1 124 ? -3.837 -8.954 3.961 1.00 98.19 124 PRO A O 1
ATOM 934 N N . LEU A 1 125 ? -2.716 -7.013 3.768 1.00 98.75 125 LEU A N 1
ATOM 935 C CA . LEU A 1 125 ? -2.118 -7.022 5.108 1.00 98.75 125 LEU A CA 1
ATOM 936 C C . LEU A 1 125 ? -2.831 -6.074 6.082 1.00 98.75 125 LEU A C 1
ATOM 938 O O . LEU A 1 125 ? -2.826 -6.320 7.283 1.00 98.75 125 LEU A O 1
ATOM 942 N N . ALA A 1 126 ? -3.474 -5.018 5.577 1.00 98.62 126 ALA A N 1
ATOM 943 C CA . ALA A 1 126 ? -4.345 -4.145 6.361 1.00 98.62 126 ALA A CA 1
ATOM 944 C C . ALA A 1 126 ? -5.534 -3.690 5.509 1.00 98.62 126 ALA A C 1
ATOM 946 O O . ALA A 1 126 ? -5.362 -2.885 4.592 1.00 98.62 126 ALA A O 1
ATOM 947 N N . ARG A 1 127 ? -6.731 -4.205 5.802 1.00 98.44 127 ARG A N 1
ATOM 948 C CA . ARG A 1 127 ? -7.963 -3.929 5.042 1.00 98.44 127 ARG A CA 1
ATOM 949 C C . ARG A 1 127 ? -8.765 -2.829 5.701 1.00 98.44 127 ARG A C 1
ATOM 951 O O . ARG A 1 127 ? -8.928 -2.868 6.913 1.00 98.44 127 ARG A O 1
ATOM 958 N N . LEU A 1 128 ? -9.309 -1.900 4.925 1.00 98.31 128 LEU A N 1
ATOM 959 C CA . LEU A 1 128 ? -10.197 -0.863 5.440 1.00 98.31 128 LEU A CA 1
ATOM 960 C C . LEU A 1 128 ? -11.657 -1.260 5.213 1.00 98.31 128 LEU A C 1
ATOM 962 O O . LEU A 1 128 ? -12.063 -1.492 4.070 1.00 98.31 128 LEU A O 1
ATOM 966 N N . THR A 1 129 ? -12.448 -1.310 6.281 1.00 97.44 129 THR A N 1
ATOM 967 C CA . THR A 1 129 ? -13.895 -1.558 6.209 1.00 97.44 129 THR A CA 1
ATOM 968 C C . THR A 1 129 ? -14.682 -0.536 7.019 1.00 97.44 129 THR A C 1
ATOM 970 O O . THR A 1 129 ? -14.133 0.086 7.925 1.00 97.44 129 THR A O 1
ATOM 973 N N . ASP A 1 130 ? -15.966 -0.362 6.705 1.00 96.62 130 ASP A N 1
ATOM 974 C CA . ASP A 1 130 ? -16.897 0.338 7.597 1.00 96.62 130 ASP A CA 1
ATOM 975 C C . ASP A 1 130 ? -17.622 -0.618 8.562 1.00 96.62 130 ASP A C 1
ATOM 977 O O . ASP A 1 130 ? -17.469 -1.840 8.486 1.00 96.62 130 ASP A O 1
ATOM 981 N N . ALA A 1 131 ? -18.440 -0.060 9.458 1.00 95.69 131 ALA A N 1
ATOM 982 C CA . ALA A 1 131 ? -19.274 -0.813 10.398 1.00 95.69 131 ALA A CA 1
ATOM 983 C C . ALA A 1 131 ? -20.281 -1.771 9.724 1.00 95.69 131 ALA A C 1
ATOM 985 O O . ALA A 1 131 ? -20.704 -2.747 10.341 1.00 95.69 131 ALA A O 1
ATOM 986 N N . ALA A 1 132 ? -20.651 -1.530 8.459 1.00 94.19 132 ALA A N 1
ATOM 987 C CA . ALA A 1 132 ? -21.501 -2.429 7.677 1.00 94.19 132 ALA A CA 1
ATOM 988 C C . ALA A 1 132 ? -20.697 -3.548 6.983 1.00 94.19 132 ALA A C 1
ATOM 990 O O . ALA A 1 132 ? -21.265 -4.360 6.252 1.00 94.19 132 ALA A O 1
ATOM 991 N N . GLY A 1 133 ? -19.377 -3.597 7.192 1.00 93.06 133 GLY A N 1
ATOM 992 C CA . GLY A 1 133 ? -18.475 -4.564 6.575 1.00 93.06 133 GLY A CA 1
ATOM 993 C C . GLY A 1 133 ? -18.143 -4.249 5.117 1.00 93.06 133 GLY A C 1
ATOM 994 O O . GLY A 1 133 ? -17.538 -5.080 4.435 1.00 93.06 133 GLY A O 1
ATOM 995 N N . LYS A 1 134 ? -18.512 -3.067 4.605 1.00 93.44 134 LYS A N 1
ATOM 996 C CA . LYS A 1 134 ? -18.138 -2.673 3.247 1.00 93.44 134 LYS A CA 1
ATOM 997 C C . LYS A 1 134 ? -16.639 -2.420 3.201 1.00 93.44 134 LYS A C 1
ATOM 999 O O . LYS A 1 134 ? -16.107 -1.652 3.994 1.00 93.44 134 LYS A O 1
ATOM 1004 N N . TRP A 1 135 ? -15.973 -3.051 2.243 1.00 94.19 135 TRP A N 1
ATOM 1005 C CA . TRP A 1 135 ? -14.538 -2.924 2.011 1.00 94.19 135 TRP A CA 1
ATOM 1006 C C . TRP A 1 135 ? -14.215 -1.739 1.100 1.00 94.19 135 TRP A C 1
ATOM 1008 O O . TRP A 1 135 ? -14.852 -1.543 0.064 1.00 94.19 135 TRP A O 1
ATOM 1018 N N . TYR A 1 136 ? -13.193 -0.976 1.483 1.00 94.38 136 TYR A N 1
ATOM 1019 C CA . TYR A 1 136 ? -12.733 0.229 0.791 1.00 94.38 136 TYR A CA 1
ATOM 1020 C C . TYR A 1 136 ? -11.324 0.073 0.202 1.00 94.38 136 TYR A C 1
ATOM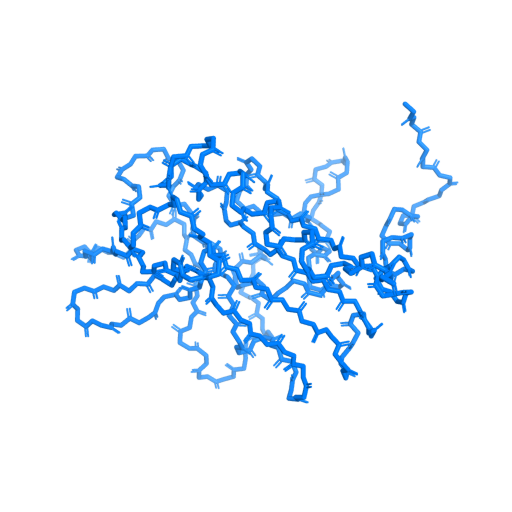 1022 O O . TYR A 1 136 ? -10.721 1.061 -0.218 1.00 94.38 136 TYR A O 1
ATOM 1030 N N . GLY A 1 137 ? -10.800 -1.153 0.141 1.00 95.56 137 GLY A N 1
ATOM 1031 C CA . GLY A 1 137 ? -9.437 -1.437 -0.296 1.00 95.56 137 GLY A CA 1
ATOM 1032 C C . GLY A 1 137 ? -8.457 -1.580 0.862 1.00 95.56 137 GLY A C 1
ATOM 1033 O O . GLY A 1 137 ? -8.834 -1.546 2.036 1.00 95.56 137 GLY A O 1
ATOM 1034 N N . ASP A 1 138 ? -7.186 -1.746 0.512 1.00 97.88 138 ASP A N 1
ATOM 1035 C CA . ASP A 1 138 ? -6.156 -2.162 1.456 1.00 97.88 138 ASP A CA 1
ATOM 1036 C C . ASP A 1 138 ? -5.086 -1.081 1.628 1.00 97.88 138 ASP A C 1
ATOM 1038 O O . ASP A 1 138 ? -4.545 -0.542 0.660 1.00 97.88 138 ASP A O 1
ATOM 1042 N N . GLY A 1 139 ? -4.789 -0.754 2.886 1.00 97.56 139 GLY A N 1
ATOM 1043 C CA . GLY A 1 139 ? -3.778 0.235 3.266 1.00 97.56 139 GLY A CA 1
ATOM 1044 C C . GLY A 1 139 ? -2.379 -0.351 3.263 1.00 97.56 139 GLY A C 1
ATOM 1045 O O . GLY A 1 139 ? -1.408 0.377 3.104 1.00 97.56 139 GLY A O 1
ATOM 1046 N N . ILE A 1 140 ? -2.272 -1.671 3.396 1.00 98.69 140 ILE A N 1
ATOM 1047 C CA . ILE A 1 140 ? -1.029 -2.405 3.201 1.00 98.69 140 ILE A CA 1
ATOM 1048 C C . ILE A 1 140 ? -1.351 -3.632 2.362 1.00 98.69 140 ILE A C 1
ATOM 1050 O O . ILE A 1 140 ? -2.247 -4.404 2.714 1.00 98.69 140 ILE A O 1
ATOM 1054 N N . ALA A 1 141 ? -0.622 -3.823 1.267 1.00 98.50 141 ALA A N 1
ATOM 1055 C CA . ALA A 1 141 ? -0.787 -4.990 0.414 1.00 98.50 141 ALA A CA 1
ATOM 1056 C C . ALA A 1 141 ? 0.538 -5.427 -0.201 1.00 98.50 141 ALA A C 1
ATOM 1058 O O . ALA A 1 141 ? 1.358 -4.606 -0.615 1.00 98.50 141 ALA A O 1
ATOM 1059 N N . TYR A 1 142 ? 0.710 -6.739 -0.294 1.00 98.62 142 TYR A N 1
ATOM 1060 C CA . TYR A 1 142 ? 1.837 -7.374 -0.951 1.00 98.62 142 TYR A CA 1
ATOM 1061 C C . TYR A 1 142 ? 1.405 -8.010 -2.273 1.00 98.62 142 TYR A C 1
ATOM 1063 O O . TYR A 1 142 ? 0.342 -8.630 -2.347 1.00 98.62 142 TYR A O 1
ATOM 1071 N N . VAL A 1 143 ? 2.240 -7.875 -3.303 1.00 98.12 143 VAL A N 1
ATOM 1072 C CA . VAL A 1 143 ? 1.999 -8.428 -4.640 1.00 98.12 143 VAL A CA 1
ATOM 1073 C C . VAL A 1 143 ? 3.215 -9.214 -5.108 1.00 98.12 143 VAL A C 1
ATOM 1075 O O . VAL A 1 143 ? 4.340 -8.736 -4.968 1.00 98.12 143 VAL A O 1
ATOM 1078 N N . GLU A 1 144 ? 2.996 -10.390 -5.702 1.00 97.88 144 GLU A N 1
ATOM 1079 C CA . GLU A 1 144 ? 4.003 -11.071 -6.526 1.00 97.88 144 GLU A CA 1
ATOM 1080 C C . GLU A 1 144 ? 3.506 -11.196 -7.964 1.00 97.88 144 GLU A C 1
ATOM 1082 O O . GLU A 1 144 ? 2.517 -11.880 -8.237 1.00 97.88 144 GLU A O 1
ATOM 1087 N N . HIS A 1 145 ? 4.239 -10.595 -8.894 1.00 97.00 145 HIS A N 1
ATOM 1088 C CA . HIS A 1 145 ? 3.925 -10.595 -10.317 1.00 97.00 145 HIS A CA 1
ATOM 1089 C C . HIS A 1 145 ? 4.413 -11.892 -10.971 1.00 97.00 145 HIS A C 1
ATOM 1091 O O . HIS A 1 145 ? 5.515 -11.967 -11.506 1.00 97.00 145 HIS A O 1
ATOM 1097 N N . LYS A 1 146 ? 3.630 -12.969 -10.905 1.00 96.00 146 LYS A N 1
ATOM 1098 C CA . LYS A 1 146 ? 3.990 -14.266 -11.514 1.00 96.00 146 LYS A CA 1
ATOM 1099 C C . LYS A 1 146 ? 3.764 -14.283 -13.025 1.00 96.00 146 LYS A C 1
ATOM 1101 O O . LYS A 1 146 ? 4.472 -14.970 -13.765 1.00 96.00 146 LYS A O 1
ATOM 1106 N N . THR A 1 147 ? 2.766 -13.537 -13.473 1.00 94.00 147 THR A N 1
ATOM 1107 C CA . THR A 1 147 ? 2.207 -13.575 -14.823 1.00 94.00 147 THR A CA 1
ATOM 1108 C C . THR A 1 147 ? 2.180 -12.202 -15.484 1.00 94.00 147 THR A C 1
ATOM 1110 O O . THR A 1 147 ? 2.414 -12.131 -16.690 1.00 94.00 147 THR A O 1
ATOM 1113 N N . SER A 1 148 ? 1.962 -11.124 -14.723 1.00 92.44 148 SER A N 1
ATOM 1114 C CA . SER A 1 148 ? 1.994 -9.754 -15.247 1.00 92.44 148 SER A CA 1
ATOM 1115 C C . SER A 1 148 ? 3.383 -9.120 -15.182 1.00 92.44 148 SER A C 1
ATOM 1117 O O . SER A 1 148 ? 4.294 -9.624 -14.525 1.00 92.44 148 SER A O 1
ATOM 1119 N N . ALA A 1 149 ? 3.554 -8.006 -15.893 1.00 89.50 149 ALA A N 1
ATOM 1120 C CA . ALA A 1 149 ? 4.715 -7.148 -15.716 1.00 89.50 149 ALA A CA 1
ATOM 1121 C C . ALA A 1 149 ? 4.585 -6.322 -14.414 1.00 89.50 149 ALA A C 1
ATOM 1123 O O . ALA A 1 149 ? 3.483 -5.858 -14.123 1.00 89.50 149 ALA A O 1
ATOM 1124 N N . PRO A 1 150 ? 5.685 -6.079 -13.674 1.00 92.19 150 PRO A N 1
ATOM 1125 C CA . PRO A 1 150 ? 7.041 -6.576 -13.918 1.00 92.19 150 PRO A CA 1
ATOM 1126 C C . PRO A 1 150 ? 7.210 -8.026 -13.434 1.00 92.19 150 PRO A C 1
ATOM 1128 O O . PRO A 1 150 ? 7.250 -8.294 -12.237 1.00 92.19 150 PRO A O 1
ATOM 1131 N N . LYS A 1 151 ? 7.340 -8.973 -14.374 1.00 92.94 151 LYS A N 1
ATOM 1132 C CA . LYS A 1 151 ? 7.317 -10.415 -14.090 1.00 92.94 151 LYS A CA 1
ATOM 1133 C C . LYS A 1 151 ? 8.441 -10.807 -13.131 1.00 92.94 151 LYS A C 1
ATOM 1135 O O . LYS A 1 151 ? 9.570 -10.375 -13.304 1.00 92.94 151 LYS A O 1
ATOM 1140 N N . ASN A 1 152 ? 8.126 -11.665 -12.165 1.00 93.25 152 ASN A N 1
ATOM 1141 C CA . ASN A 1 152 ? 8.917 -12.072 -10.994 1.00 93.25 152 ASN A CA 1
ATOM 1142 C C . ASN A 1 152 ? 9.053 -11.016 -9.884 1.00 93.25 152 ASN A C 1
ATOM 1144 O O . ASN A 1 152 ? 9.454 -11.365 -8.762 1.00 93.25 152 ASN A O 1
ATOM 1148 N N . GLY A 1 153 ? 8.688 -9.767 -10.176 1.00 96.81 153 GLY A N 1
ATOM 1149 C CA . GLY A 1 153 ? 8.756 -8.647 -9.254 1.00 96.81 153 GLY A CA 1
ATOM 1150 C C . GLY A 1 153 ? 7.823 -8.808 -8.068 1.00 96.81 153 GLY A C 1
ATOM 1151 O O . GLY A 1 153 ? 6.803 -9.504 -8.127 1.00 96.81 153 GLY A O 1
ATOM 1152 N N . LYS A 1 154 ? 8.208 -8.171 -6.965 1.00 98.12 154 LYS A N 1
ATOM 1153 C CA . LYS A 1 154 ? 7.433 -8.135 -5.730 1.00 98.12 154 LYS A CA 1
ATOM 1154 C C . LYS A 1 154 ? 7.248 -6.694 -5.300 1.00 98.12 154 LYS A C 1
ATOM 1156 O O . LYS A 1 154 ? 8.199 -5.912 -5.313 1.00 98.12 154 LYS A O 1
ATOM 1161 N N . ASN A 1 155 ? 6.055 -6.371 -4.832 1.00 97.62 155 ASN A N 1
ATOM 1162 C CA . ASN A 1 155 ? 5.727 -5.037 -4.359 1.00 97.62 155 ASN A CA 1
ATOM 1163 C C . ASN A 1 155 ? 5.135 -5.127 -2.956 1.00 97.62 155 ASN A C 1
ATOM 1165 O O . ASN A 1 155 ? 4.287 -5.977 -2.697 1.00 97.62 155 ASN A O 1
ATOM 1169 N N . LEU A 1 156 ? 5.566 -4.243 -2.057 1.00 98.38 156 LEU A N 1
ATOM 1170 C CA . LEU A 1 156 ? 4.905 -4.012 -0.774 1.00 98.38 156 LEU A CA 1
ATOM 1171 C C . LEU A 1 156 ? 4.422 -2.565 -0.733 1.00 98.38 156 LEU A C 1
ATOM 1173 O O . LEU A 1 156 ? 5.216 -1.635 -0.579 1.00 98.38 156 LEU A O 1
ATOM 1177 N N . TYR A 1 157 ? 3.119 -2.387 -0.922 1.00 97.94 157 TYR A N 1
ATOM 1178 C CA . TYR A 1 157 ? 2.460 -1.097 -0.804 1.00 97.94 157 TYR A CA 1
ATOM 1179 C C . TYR A 1 157 ? 2.112 -0.818 0.655 1.00 97.94 157 TYR A C 1
ATOM 1181 O O . TYR A 1 157 ? 1.532 -1.675 1.318 1.00 97.94 157 TYR A O 1
ATOM 1189 N N . VAL A 1 158 ? 2.427 0.388 1.123 1.00 98.12 158 VAL A N 1
ATOM 1190 C CA . VAL A 1 158 ? 2.047 0.918 2.432 1.00 98.12 158 VAL A CA 1
ATOM 1191 C C . VAL A 1 158 ? 1.474 2.311 2.192 1.00 98.12 158 VAL A C 1
ATOM 1193 O O . VAL A 1 158 ? 2.160 3.190 1.673 1.00 98.12 158 VAL A O 1
ATOM 1196 N N . TRP A 1 159 ? 0.207 2.525 2.529 1.00 97.19 159 TRP A N 1
ATOM 1197 C CA . TRP A 1 159 ? -0.411 3.844 2.474 1.00 97.19 159 TRP A CA 1
ATOM 1198 C C . TRP A 1 159 ? 0.259 4.767 3.495 1.00 97.19 159 TRP A C 1
ATOM 1200 O O . TRP A 1 159 ? 0.605 4.342 4.596 1.00 97.19 159 TRP A O 1
ATOM 1210 N N . MET A 1 160 ? 0.439 6.039 3.132 1.00 95.31 160 MET A N 1
ATOM 1211 C CA . MET A 1 160 ? 1.324 6.976 3.842 1.00 95.31 160 MET A CA 1
ATOM 1212 C C . MET A 1 160 ? 1.058 7.102 5.349 1.00 95.31 160 MET A C 1
ATOM 1214 O O . MET A 1 160 ? 1.982 7.358 6.112 1.00 95.31 160 MET A O 1
ATOM 1218 N N . ARG A 1 161 ? -0.199 6.931 5.788 1.00 96.50 161 ARG A N 1
ATOM 1219 C CA . ARG A 1 161 ? -0.572 7.078 7.201 1.00 96.50 161 ARG A CA 1
ATOM 1220 C C . ARG A 1 161 ? -0.469 5.772 7.982 1.00 96.50 161 ARG A C 1
ATOM 1222 O O . ARG A 1 161 ? -0.615 5.812 9.192 1.00 96.50 161 ARG A O 1
ATOM 1229 N N . MET A 1 162 ? -0.213 4.625 7.348 1.00 97.56 162 MET A N 1
ATOM 1230 C CA . MET A 1 162 ? -0.174 3.338 8.055 1.00 97.56 162 MET A CA 1
ATOM 1231 C C . MET A 1 162 ? 0.851 3.288 9.199 1.00 97.56 162 MET A C 1
ATOM 1233 O O . MET A 1 162 ? 0.493 2.748 10.243 1.00 97.56 162 MET A O 1
ATOM 1237 N N . PRO A 1 163 ? 2.064 3.874 9.085 1.00 96.38 163 PRO A N 1
ATOM 1238 C CA . PRO A 1 163 ? 2.968 3.972 10.230 1.00 96.38 163 PRO A CA 1
ATOM 1239 C C . PRO A 1 163 ? 2.368 4.758 11.403 1.00 96.38 163 PRO A C 1
ATOM 1241 O O . PRO A 1 163 ? 2.530 4.369 12.547 1.00 96.38 163 PRO A O 1
ATOM 1244 N N . GLU A 1 164 ? 1.624 5.833 11.149 1.00 95.44 164 GLU A N 1
ATOM 1245 C CA . GLU A 1 164 ? 0.941 6.577 12.215 1.00 95.44 164 GLU A CA 1
ATOM 1246 C C . GLU A 1 164 ? -0.240 5.789 12.799 1.00 95.44 164 GLU A C 1
ATOM 1248 O O . GLU A 1 164 ? -0.420 5.752 14.011 1.00 95.44 164 GLU A O 1
ATOM 1253 N N . VAL A 1 165 ? -1.023 5.130 11.941 1.00 96.81 165 VAL A N 1
ATOM 1254 C CA . VAL A 1 165 ? -2.211 4.346 12.318 1.00 96.81 165 VAL A CA 1
ATOM 1255 C C . VAL A 1 165 ? -1.854 3.151 13.205 1.00 96.81 165 VAL A C 1
ATOM 1257 O O . VAL A 1 165 ? -2.624 2.805 14.097 1.00 96.81 165 VAL A O 1
ATOM 1260 N N . LEU A 1 166 ? -0.715 2.503 12.951 1.00 97.69 166 LEU A N 1
ATOM 1261 C CA . LEU A 1 166 ? -0.326 1.252 13.610 1.00 97.69 166 LEU A CA 1
ATOM 1262 C C . LEU A 1 166 ? 0.757 1.413 14.688 1.00 97.69 166 LEU A C 1
ATOM 1264 O O . LEU A 1 166 ? 1.093 0.422 15.331 1.00 97.69 166 LEU A O 1
ATOM 1268 N N . GLY A 1 167 ? 1.282 2.625 14.887 1.00 96.88 167 GLY A N 1
ATOM 1269 C CA . GLY A 1 167 ? 2.505 2.864 15.659 1.00 96.88 167 GLY A CA 1
ATOM 1270 C C . GLY A 1 167 ? 3.733 2.809 14.751 1.00 96.88 167 GLY A C 1
ATOM 1271 O O . GLY A 1 167 ? 3.950 1.829 14.039 1.00 96.88 167 GLY A O 1
ATOM 1272 N N . ALA A 1 168 ? 4.505 3.899 14.699 1.00 95.25 168 ALA A N 1
ATOM 1273 C CA . ALA A 1 168 ? 5.495 4.083 13.638 1.00 95.25 168 ALA A CA 1
ATOM 1274 C C . ALA A 1 168 ? 6.637 3.066 13.731 1.00 95.25 168 ALA A C 1
ATOM 1276 O O . ALA A 1 168 ? 7.051 2.512 12.713 1.00 95.25 168 ALA A O 1
ATOM 1277 N N . GLU A 1 169 ? 7.130 2.806 14.939 1.00 96.69 169 GLU A N 1
ATOM 1278 C CA . GLU A 1 169 ? 8.229 1.869 15.164 1.00 96.69 169 GLU A CA 1
ATOM 1279 C C . GLU A 1 169 ? 7.771 0.427 14.925 1.00 96.69 169 GLU A C 1
ATOM 1281 O O .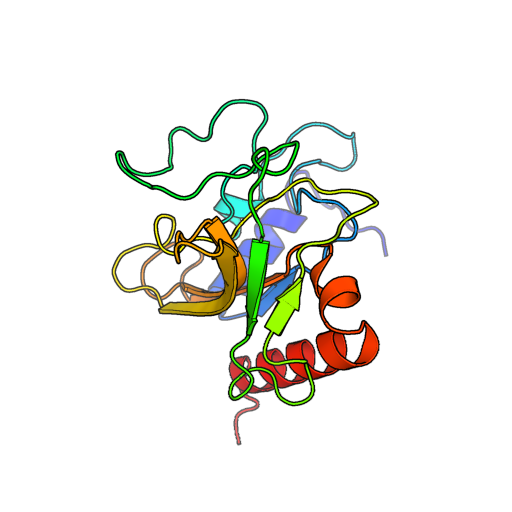 GLU A 1 169 ? 8.416 -0.311 14.178 1.00 96.69 169 GLU A O 1
ATOM 1286 N N . GLU A 1 170 ? 6.617 0.054 15.478 1.00 97.19 170 GLU A N 1
ATOM 1287 C CA . GLU A 1 170 ? 6.021 -1.275 15.361 1.00 97.19 170 GLU A CA 1
ATOM 1288 C C . GLU A 1 170 ? 5.678 -1.604 13.907 1.00 97.19 170 GLU A C 1
ATOM 1290 O O . GLU A 1 170 ? 6.024 -2.678 13.408 1.00 97.19 170 GLU A O 1
ATOM 1295 N N 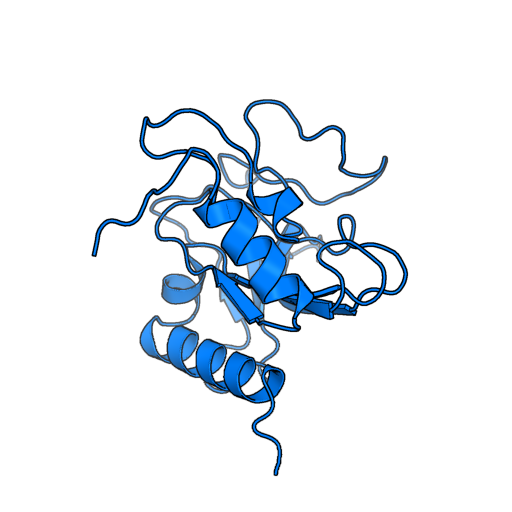. ALA A 1 171 ? 5.054 -0.660 13.198 1.00 97.19 171 ALA A N 1
ATOM 1296 C CA . ALA A 1 171 ? 4.694 -0.823 11.798 1.00 97.19 171 ALA A CA 1
ATOM 1297 C C . ALA A 1 171 ? 5.929 -1.005 10.922 1.00 97.19 171 ALA A C 1
ATOM 1299 O O . ALA A 1 171 ? 5.981 -1.942 10.126 1.00 97.19 171 ALA A O 1
ATOM 1300 N N . LEU A 1 172 ? 6.931 -0.130 11.060 1.00 97.31 172 LEU A N 1
ATOM 1301 C CA . LEU A 1 172 ? 8.155 -0.226 10.268 1.00 97.31 172 LEU A CA 1
ATOM 1302 C C . LEU A 1 172 ? 8.887 -1.537 10.557 1.00 97.31 172 LEU A C 1
ATOM 1304 O O . LEU A 1 172 ? 9.276 -2.227 9.615 1.00 97.31 172 LEU A O 1
ATOM 1308 N N . PHE A 1 173 ? 9.021 -1.919 11.829 1.00 97.69 173 PHE A N 1
ATOM 1309 C CA . PHE A 1 173 ? 9.650 -3.179 12.212 1.00 97.69 173 PHE A CA 1
ATOM 1310 C C . PHE A 1 173 ? 8.932 -4.388 11.593 1.00 97.69 173 PHE A C 1
ATOM 1312 O O . PHE A 1 173 ? 9.573 -5.202 10.923 1.00 97.69 173 PHE A O 1
ATOM 1319 N N . ALA A 1 174 ? 7.606 -4.474 11.739 1.00 98.06 174 ALA A N 1
ATOM 1320 C CA . ALA A 1 174 ? 6.806 -5.569 11.192 1.00 98.06 174 ALA A CA 1
ATOM 1321 C C . ALA A 1 174 ? 6.877 -5.633 9.656 1.00 98.06 174 ALA A C 1
ATOM 1323 O O . ALA A 1 174 ? 7.033 -6.711 9.082 1.00 98.06 174 ALA A O 1
ATOM 1324 N N . LEU A 1 175 ? 6.827 -4.481 8.978 1.00 97.88 175 LEU A N 1
ATOM 1325 C CA . LEU A 1 175 ? 6.942 -4.385 7.520 1.00 97.88 175 LEU A CA 1
ATOM 1326 C C . LEU A 1 175 ? 8.313 -4.847 7.018 1.00 97.88 175 LEU A C 1
ATOM 1328 O O . LEU A 1 175 ? 8.387 -5.611 6.052 1.00 97.88 175 LEU A O 1
ATOM 1332 N N . PHE A 1 176 ? 9.400 -4.429 7.674 1.00 97.19 176 PHE A N 1
ATOM 1333 C CA . PHE A 1 176 ? 10.746 -4.878 7.320 1.00 97.19 176 PHE A CA 1
ATOM 1334 C C . PHE A 1 176 ? 10.941 -6.370 7.599 1.00 97.19 176 PHE A C 1
ATOM 1336 O O . PHE A 1 176 ? 11.533 -7.064 6.772 1.00 97.19 176 PHE A O 1
ATOM 1343 N N . GLN A 1 177 ? 10.407 -6.887 8.709 1.00 96.94 177 GLN A N 1
ATOM 1344 C CA . GLN A 1 177 ? 10.439 -8.317 9.015 1.00 96.94 177 GLN A CA 1
ATOM 1345 C C . GLN A 1 177 ? 9.675 -9.133 7.962 1.00 96.94 177 GLN A C 1
ATOM 1347 O O . GLN A 1 177 ? 10.194 -10.133 7.456 1.00 96.94 177 GLN A O 1
ATOM 1352 N N . PHE A 1 178 ? 8.478 -8.682 7.579 1.00 97.50 178 PHE A N 1
ATOM 1353 C CA . PHE A 1 178 ? 7.695 -9.293 6.509 1.00 97.50 178 PHE A CA 1
ATOM 1354 C C . PHE A 1 178 ? 8.466 -9.280 5.182 1.00 97.50 178 PHE A C 1
ATOM 1356 O O . PHE A 1 178 ? 8.619 -10.323 4.544 1.00 97.50 178 PHE A O 1
ATOM 1363 N N . ALA A 1 179 ? 9.011 -8.124 4.786 1.00 96.75 179 ALA A N 1
ATOM 1364 C CA . ALA A 1 179 ? 9.781 -7.981 3.553 1.00 96.75 179 ALA A CA 1
ATOM 1365 C C . ALA A 1 179 ? 11.022 -8.890 3.536 1.00 96.75 179 ALA A C 1
ATOM 1367 O O . ALA A 1 179 ? 11.275 -9.552 2.528 1.00 96.75 179 ALA A O 1
ATOM 1368 N N . ALA A 1 180 ? 11.747 -8.994 4.657 1.00 95.12 180 ALA A N 1
ATOM 1369 C CA . ALA A 1 180 ? 12.893 -9.890 4.812 1.00 95.12 180 ALA A CA 1
ATOM 1370 C C . ALA A 1 180 ? 12.514 -11.364 4.567 1.00 95.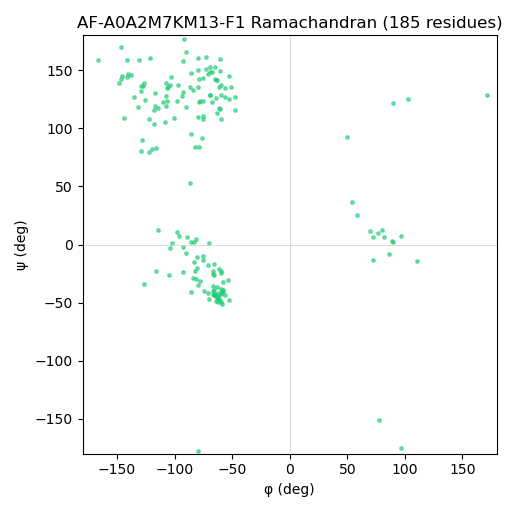12 180 ALA A C 1
ATOM 1372 O O . ALA A 1 180 ? 13.238 -12.092 3.885 1.00 95.12 180 ALA A O 1
ATOM 1373 N N . GLY A 1 181 ? 11.341 -11.791 5.047 1.00 94.19 181 GLY A N 1
ATOM 1374 C CA . GLY A 1 181 ? 10.805 -13.130 4.791 1.00 94.19 181 GLY A CA 1
ATOM 1375 C C . GLY A 1 181 ? 10.440 -13.395 3.324 1.00 94.19 181 GLY A C 1
ATOM 1376 O O . GLY A 1 181 ? 10.408 -14.549 2.903 1.00 94.19 181 GLY A O 1
ATOM 1377 N N . LYS A 1 182 ? 10.188 -12.347 2.528 1.00 92.94 182 LYS A N 1
ATOM 1378 C CA . LYS A 1 182 ? 9.817 -12.450 1.103 1.00 92.94 182 LYS A CA 1
ATOM 1379 C C . LYS A 1 182 ? 10.992 -12.380 0.137 1.00 92.94 182 LYS A C 1
ATOM 1381 O O . LYS A 1 182 ? 10.870 -12.864 -0.987 1.00 92.94 182 LYS A O 1
ATOM 1386 N N . VAL A 1 183 ? 12.106 -11.776 0.546 1.00 83.94 183 VAL A N 1
ATOM 1387 C CA . VAL A 1 183 ? 13.318 -11.706 -0.286 1.00 83.94 183 VAL A CA 1
ATOM 1388 C C . VAL A 1 183 ? 14.180 -12.958 -0.192 1.00 83.94 183 VAL A C 1
ATOM 1390 O O . VAL A 1 183 ? 15.005 -13.144 -1.073 1.00 83.94 183 VAL A O 1
ATOM 1393 N N . GLY A 1 184 ? 13.959 -13.817 0.814 1.00 63.25 184 GLY A N 1
ATOM 1394 C CA . GLY A 1 184 ? 14.624 -15.109 0.968 1.00 63.25 184 GLY A CA 1
ATOM 1395 C C . GLY A 1 184 ? 16.146 -15.022 0.830 1.00 63.25 184 GLY A C 1
ATOM 1396 O O . GLY A 1 184 ? 16.680 -15.204 -0.260 1.00 63.25 184 GLY A O 1
ATOM 1397 N N . PHE A 1 185 ? 16.878 -14.844 1.932 1.00 44.00 185 PHE A N 1
ATOM 1398 C CA . PHE A 1 185 ? 18.259 -15.328 1.930 1.00 44.00 185 PHE A CA 1
ATOM 1399 C C . PHE A 1 185 ? 18.181 -16.835 1.689 1.00 44.00 185 PHE A C 1
ATOM 1401 O O . PHE A 1 185 ? 17.564 -17.544 2.488 1.00 44.00 185 PHE A O 1
ATOM 1408 N N . ALA A 1 186 ? 18.731 -17.308 0.569 1.00 35.53 186 ALA A N 1
ATOM 1409 C CA . ALA A 1 186 ? 18.979 -18.728 0.379 1.00 35.53 186 ALA A CA 1
ATOM 1410 C C . ALA A 1 186 ? 19.659 -19.243 1.659 1.00 35.53 186 ALA A C 1
ATOM 1412 O O . ALA A 1 186 ? 20.716 -18.733 2.038 1.00 35.53 186 ALA A O 1
ATOM 1413 N N . ARG A 1 187 ? 18.985 -20.145 2.376 1.00 34.41 187 ARG A N 1
ATOM 1414 C CA . ARG A 1 187 ? 19.620 -20.940 3.426 1.00 34.41 187 ARG A CA 1
ATOM 1415 C C . ARG A 1 187 ? 20.422 -22.047 2.770 1.00 34.41 187 ARG A C 1
ATOM 1417 O O . ARG A 1 187 ? 19.910 -22.600 1.770 1.00 34.41 187 ARG A O 1
#

Secondary structure (DSSP, 8-state):
----SSTTHHHHHHHHHHHTT-EEEE--SSS-TT-B-TTS-B--HHHHTT--BTT-SSS--TTSPTT-----BSSPPTT--EEEEE-TTTSTTS-SEEEPPSSS---B--B-GGGS-BTBEEEEEEEEEETT--EEEEEEEEEE-SSSSSTT-EEEEE-TTHHHHH-HHHHHHHHHHHHHHHH----

pLDDT: mean 88.11, std 15.18, range [33.16, 98.81]